Protein 6X1J (pdb70)

Secondary structure (DSSP, 8-state):
---GGGGTT--TT-HHHHHHHTT--S--HHHHHHHHHHHHTT-EEE--TT-SS-EEEEEES-HHHHHHHHHHTGGG--S--EEEEEE-TT--EEEEEEEEPPP-GGGHHHHHHHEETTEE---TTHHHHT--HHHHHHHHHHHEEES---TT-S---EEE--TTS-HHHHHHHHHHHHHHH----EEEEETTEEEEEE-GGGHHHHHHHHGGG--GGGGGGT----

InterPro domains:
  IPR004860 Homing endonuclease, LAGLIDADG domain [PF03161] (38-211)
  IPR027434 Homing endonuclease [G3DSA:3.10.28.10] (4-125)
  IPR027434 Homing endonuclease [G3DSA:3.10.28.10] (127-229)
  IPR027434 Homing endonuclease [SSF55608] (25-227)
  IPR052500 Chloroplastic/Mitochondrial RNA Processing [PTHR47539] (21-225)

Sequence (226 aa):
IINKKDLLGLGPNSKLIKDYKKQWTTLSKIQEETLIGNILGDVYIKKLKRNKHFLLQFEWKNKAYIEHIVRVFDEYVISPPTLYERKNHLGNKVITWRAQQTFEHKAFDKLGYYFMENHKKIIKPDLVLNYITERSLAYWFMDDGGKWDYNKKKTKNKSLVLHTQGFKKEEEVEILINDLNIKFNLNCSIKFNKNKPIIYIPNKDYELFYNLVNPYIIPEMKYKLLFNV

Nearest PDB structures (foldseek):
  6x1j-assembly1_A  TM=1.004E+00  e=3.054E-48  Wickerhamomyces canadensis
  1r7m-assembly1_A  TM=9.793E-01  e=1.074E-30  Saccharomyces cerevisiae
  3oor-assembly1_A  TM=9.781E-01  e=4.987E-30  Saccharomyces cerevisiae
  5a0m-assembly2_B  TM=9.786E-01  e=5.960E-29  Saccharomyces cerevisiae
  6zu5-assembly1_SY0  TM=2.620E-01  e=5.778E-01  Paranosema locustae

Solvent-accessible surface area: 12990 Å² total; per-residue (Å²): 216,41,86,43,155,85,2,101,76,66,41,128,116,33,148,78,12,98,47,5,50,150,72,80,97,109,22,54,156,87,13,39,20,0,0,0,0,0,0,5,10,56,2,96,3,38,56,66,202,228,14,159,29,8,18,0,63,2,70,19,175,42,98,34,0,0,55,35,0,15,152,28,0,66,34,1,3,42,58,94,24,71,89,83,102,138,164,58,181,126,40,83,153,64,75,26,45,55,2,81,3,30,52,12,136,13,0,24,122,3,0,132,29,1,35,105,136,130,123,59,26,10,59,102,51,1,2,126,86,56,0,35,62,57,0,2,0,6,1,1,4,14,30,6,3,36,114,43,150,86,176,165,15,157,53,40,0,0,2,2,62,2,43,73,16,123,98,106,19,0,73,62,0,18,86,34,2,34,130,81,20,116,6,76,7,48,49,71,102,65,184,146,113,9,6,0,40,1,17,70,157,4,14,112,64,1,72,99,30,0,30,99,69,8,19,109,85,12,62,138,32,2,106,14,81,178

Structure (mmCIF, N/CA/C/O backbone):
data_6X1J
#
_entry.id   6X1J
#
_cell.length_a   67.601
_cell.length_b   37.281
_cell.length_c   94.064
_cell.angle_alpha   90.000
_cell.angle_beta   100.440
_cell.angle_gamma   90.000
#
_symmetry.space_group_name_H-M   'P 1 2 1'
#
loop_
_entity.id
_entity.type
_entity.pdbx_description
1 polymer 'Probable intron-encoded endonuclease 1'
2 polymer 'DNA (25-mer)'
3 polymer 'DNA (25-mer)'
4 non-polymer 'POTASSIUM ION'
5 water water
#
loop_
_atom_site.group_PDB
_atom_site.id
_atom_site.type_symbol
_atom_site.label_atom_id
_atom_site.label_alt_id
_atom_site.label_comp_id
_atom_site.label_asym_id
_atom_site.label_entity_id
_atom_site.label_seq_id
_atom_site.pdbx_PDB_ins_code
_atom_site.Cartn_x
_atom_site.Cartn_y
_atom_site.Cartn_z
_atom_site.occupancy
_atom_site.B_iso_or_equiv
_atom_site.auth_seq_id
_atom_site.auth_comp_id
_atom_site.auth_asym_id
_atom_site.auth_atom_id
_atom_site.pdbx_PDB_model_num
ATOM 1 N N . ILE A 1 6 ? -35.767 34.615 26.665 1.00 64.70 6 ILE A N 1
ATOM 2 C CA . ILE A 1 6 ? -34.989 33.846 27.691 1.00 60.61 6 ILE A CA 1
ATOM 3 C C . ILE A 1 6 ? -34.158 32.777 26.965 1.00 53.70 6 ILE A C 1
ATOM 4 O O . ILE A 1 6 ? -34.330 31.601 27.266 1.00 56.81 6 ILE A O 1
ATOM 9 N N . ILE A 1 7 ? -33.280 33.192 26.052 1.00 46.02 7 ILE A N 1
ATOM 10 C CA . ILE A 1 7 ? -32.685 32.344 24.976 1.00 45.13 7 ILE A CA 1
ATOM 11 C C . ILE A 1 7 ? -31.629 31.414 25.572 1.00 51.41 7 ILE A C 1
ATOM 12 O O . ILE A 1 7 ? -30.692 31.916 26.236 1.00 57.25 7 ILE A O 1
ATOM 17 N N . ASN A 1 8 ? -31.745 30.117 25.287 1.00 54.63 8 ASN A N 1
ATOM 18 C CA . ASN A 1 8 ? -30.754 29.062 25.640 1.00 52.19 8 ASN A CA 1
ATOM 19 C C . ASN A 1 8 ? -29.655 29.059 24.558 1.00 51.72 8 ASN A C 1
ATOM 20 O O . ASN A 1 8 ? -29.968 29.244 23.354 1.00 55.04 8 ASN A O 1
ATOM 25 N N . LYS A 1 9 ? -28.401 28.854 24.967 1.00 50.91 9 LYS A N 1
ATOM 26 C CA . LYS A 1 9 ? -27.207 28.867 24.075 1.00 49.79 9 LYS A CA 1
ATOM 27 C C . LYS A 1 9 ? -27.227 27.641 23.156 1.00 43.48 9 LYS A C 1
ATOM 28 O O . LYS A 1 9 ? -26.686 27.744 22.029 1.00 36.18 9 LYS A O 1
ATOM 34 N N . LYS A 1 10 ? -27.760 26.522 23.666 1.00 47.40 10 LYS A N 1
ATOM 35 C CA . LYS A 1 10 ? -28.076 25.261 22.929 1.00 60.15 10 LYS A CA 1
ATOM 36 C C . LYS A 1 10 ? -28.562 25.587 21.508 1.00 57.34 10 LYS A C 1
ATOM 37 O O . LYS A 1 10 ? -28.047 24.982 20.551 1.00 57.98 10 LYS A O 1
ATOM 43 N N . ASP A 1 11 ? -29.508 26.527 21.406 1.00 53.91 11 ASP A N 1
ATOM 44 C CA . ASP A 1 11 ? -30.264 26.886 20.173 1.00 54.31 11 ASP A CA 1
ATOM 45 C C . ASP A 1 11 ? -29.356 27.637 19.185 1.00 55.65 11 ASP A C 1
ATOM 46 O O . ASP A 1 11 ? -29.637 27.595 17.970 1.00 59.15 11 ASP A O 1
ATOM 51 N N . LEU A 1 12 ? -28.290 28.292 19.656 1.00 55.05 12 LEU A N 1
ATOM 52 C CA . LEU A 1 12 ? -27.415 29.117 18.776 1.00 49.12 12 LEU A CA 1
ATOM 53 C C . LEU A 1 12 ? -26.513 28.196 17.945 1.00 45.82 12 LEU A C 1
ATOM 54 O O . LEU A 1 12 ? -25.965 28.660 16.917 1.00 41.47 12 LEU A O 1
ATOM 59 N N . LEU A 1 13 ? -26.366 26.938 18.358 1.00 46.47 13 LEU A N 1
ATOM 60 C CA . LEU A 1 13 ? -25.365 25.997 17.778 1.00 54.18 13 LEU A CA 1
ATOM 61 C C . LEU A 1 13 ? -25.632 25.746 16.280 1.00 55.67 13 LEU A C 1
ATOM 62 O O . LEU A 1 13 ? -26.628 25.050 15.964 1.00 61.41 13 LEU A O 1
ATOM 67 N N . GLY A 1 14 ? -24.759 26.269 15.404 1.00 53.10 14 GLY A N 1
ATOM 68 C CA . GLY A 1 14 ? -24.782 26.060 13.940 1.00 50.75 14 GLY A CA 1
ATOM 69 C C . GLY A 1 14 ? -25.456 27.197 13.171 1.00 53.61 14 GLY A C 1
ATOM 70 O O . GLY A 1 14 ? -25.362 27.188 11.924 1.00 52.00 14 GLY A O 1
ATOM 71 N N . LEU A 1 15 ? -26.141 28.131 13.845 1.00 51.92 15 LEU A N 1
ATOM 72 C CA . LEU A 1 15 ? -26.756 29.319 13.195 1.00 51.51 15 LEU A CA 1
ATOM 73 C C . LEU A 1 15 ? -25.643 30.147 12.560 1.00 53.00 15 LEU A C 1
ATOM 74 O O . LEU A 1 15 ? -24.527 30.173 13.120 1.00 50.28 15 LEU A O 1
ATOM 79 N N . GLY A 1 16 ? -25.946 30.795 11.437 1.00 52.31 16 GLY A N 1
ATOM 80 C CA . GLY A 1 16 ? -25.056 31.758 10.755 1.00 51.07 16 GLY A CA 1
ATOM 81 C C . GLY A 1 16 ? -24.744 32.943 11.658 1.00 48.45 16 GLY A C 1
ATOM 82 O O . GLY A 1 16 ? -25.535 33.293 12.544 1.00 47.09 16 GLY A O 1
ATOM 83 N N . PRO A 1 17 ? -23.565 33.575 11.479 1.00 47.19 17 PRO A N 1
ATOM 84 C CA . PRO A 1 17 ? -23.057 34.517 12.468 1.00 47.56 17 PRO A CA 1
ATOM 85 C C . PRO A 1 17 ? -24.082 35.622 12.753 1.00 53.79 17 PRO A C 1
ATOM 86 O O . PRO A 1 17 ? -24.265 35.952 13.929 1.00 59.94 17 PRO A O 1
ATOM 90 N N . ASN A 1 18 ? -24.746 36.133 11.704 1.00 55.42 18 ASN A N 1
ATOM 91 C CA . ASN A 1 18 ? -25.528 37.399 11.786 1.00 53.98 18 ASN A CA 1
ATOM 92 C C . ASN A 1 18 ? -26.946 37.118 12.265 1.00 48.78 18 ASN A C 1
ATOM 93 O O . ASN A 1 18 ? -27.740 38.050 12.254 1.00 53.16 18 ASN A O 1
ATOM 98 N N . SER A 1 19 ? -27.238 35.900 12.710 1.00 49.03 19 SER A N 1
ATOM 99 C CA . SER A 1 19 ? -28.574 35.537 13.240 1.00 50.74 19 SER A CA 1
ATOM 100 C C . SER A 1 19 ? -28.939 36.443 14.424 1.00 52.18 19 SER A C 1
ATOM 101 O O . SER A 1 19 ? -28.089 36.694 15.296 1.00 52.33 19 SER A O 1
ATOM 104 N N . LYS A 1 20 ? -30.188 36.900 14.417 1.00 53.05 20 LYS A N 1
ATOM 105 C CA . LYS A 1 20 ? -30.848 37.761 15.425 1.00 57.21 20 LYS A CA 1
ATOM 106 C C . LYS A 1 20 ? -30.822 37.096 16.807 1.00 56.74 20 LYS A C 1
ATOM 107 O O . LYS A 1 20 ? -30.528 37.814 17.813 1.00 61.60 20 LYS A O 1
ATOM 113 N N . LEU A 1 21 ? -31.181 35.808 16.866 1.00 51.89 21 LEU A N 1
ATOM 114 C CA . LEU A 1 21 ? -31.133 34.970 18.105 1.00 54.91 21 LEU A CA 1
ATOM 115 C C . LEU A 1 21 ? -29.789 35.191 18.847 1.00 46.47 21 LEU A C 1
ATOM 116 O O . LEU A 1 21 ? -29.811 35.468 20.064 1.00 43.48 21 LEU A O 1
ATOM 121 N N . ILE A 1 22 ? -28.665 35.157 18.125 1.00 42.58 22 ILE A N 1
ATOM 122 C CA . ILE A 1 22 ? -27.298 35.360 18.700 1.00 47.55 22 ILE A CA 1
ATOM 123 C C . ILE A 1 22 ? -27.244 36.764 19.322 1.00 44.84 22 ILE A C 1
ATOM 124 O O . ILE A 1 22 ? -26.873 36.864 20.519 1.00 45.89 22 ILE A O 1
ATOM 129 N N . LYS A 1 23 ? -27.613 37.805 18.559 1.00 42.99 23 LYS A N 1
ATOM 130 C CA . LYS A 1 23 ? -27.550 39.212 19.043 1.00 41.99 23 LYS A CA 1
ATOM 131 C C . LYS A 1 23 ? -28.491 39.367 20.243 1.00 46.33 23 LYS A C 1
ATOM 132 O O . LYS A 1 23 ? -28.101 40.063 21.212 1.00 44.07 23 LYS A O 1
ATOM 138 N N . ASP A 1 24 ? -29.669 38.737 20.194 1.00 44.79 24 ASP A N 1
ATOM 139 C CA . ASP A 1 24 ? -30.646 38.780 21.314 1.00 45.50 24 ASP A CA 1
ATOM 140 C C . ASP A 1 24 ? -30.070 38.025 22.525 1.00 40.84 24 ASP A C 1
ATOM 141 O O . ASP A 1 24 ? -30.247 38.509 23.641 1.00 35.20 24 ASP A O 1
ATOM 146 N N . TYR A 1 25 ? -29.420 36.869 22.320 1.00 43.34 25 TYR A N 1
ATOM 147 C CA . TYR A 1 25 ? -28.739 36.083 23.390 1.00 45.39 25 TYR A CA 1
ATOM 148 C C . TYR A 1 25 ? -27.700 36.955 24.138 1.00 41.32 25 TYR A C 1
ATOM 149 O O . TYR A 1 25 ? -27.716 36.934 25.405 1.00 37.59 25 TYR A O 1
ATOM 158 N N . LYS A 1 26 ? -26.881 37.735 23.409 1.00 37.20 26 LYS A N 1
ATOM 159 C CA . LYS A 1 26 ? 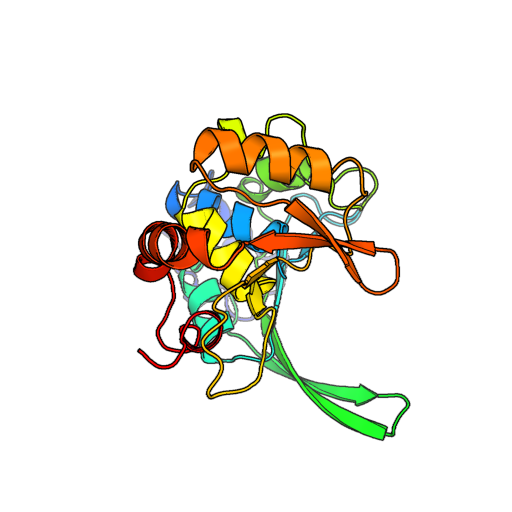-25.781 38.589 23.977 1.00 35.83 26 LYS A CA 1
ATOM 160 C C . LYS A 1 26 ? -26.270 39.584 25.030 1.00 40.11 26 LYS A C 1
ATOM 161 O O . LYS A 1 26 ? -25.527 39.801 26.001 1.00 39.57 26 LYS A O 1
ATOM 167 N N . LYS A 1 27 ? -27.459 40.171 24.864 1.00 41.79 27 LYS A N 1
ATOM 168 C CA . LYS A 1 27 ? -27.975 41.203 25.805 1.00 42.55 27 LYS A CA 1
ATOM 169 C C . LYS A 1 27 ? -28.304 40.547 27.154 1.00 43.03 27 LYS A C 1
ATOM 170 O O . LYS A 1 27 ? -28.618 41.275 28.123 1.00 43.16 27 LYS A O 1
ATOM 176 N N . GLN A 1 28 ? -28.248 39.217 27.244 1.00 43.11 28 GLN A N 1
ATOM 177 C CA . GLN A 1 28 ? -28.467 38.503 28.533 1.00 44.29 28 GLN A CA 1
ATOM 178 C C . GLN A 1 28 ? -27.230 38.723 29.426 1.00 41.07 28 GLN A C 1
ATOM 179 O O . GLN A 1 28 ? -27.279 38.322 30.629 1.00 43.01 28 GLN A O 1
ATOM 185 N N . TRP A 1 29 ? -26.168 39.334 28.873 1.00 37.60 29 TRP A N 1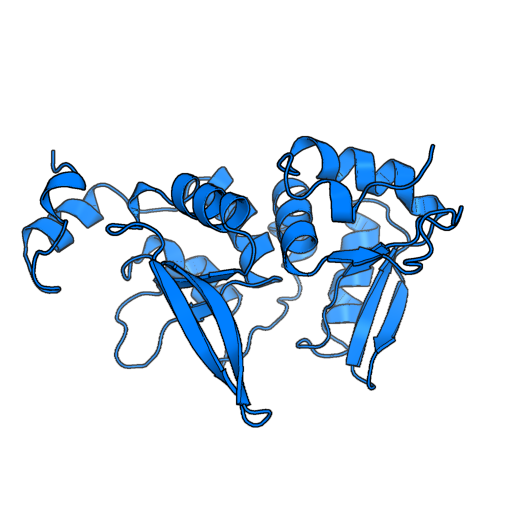
ATOM 186 C CA . TRP A 1 29 ? -24.883 39.622 29.570 1.00 36.65 29 TRP A CA 1
ATOM 187 C C . TRP A 1 29 ? -24.322 40.977 29.136 1.00 33.43 29 TRP A C 1
ATOM 188 O O . TRP A 1 29 ? -24.204 41.203 27.912 1.00 34.79 29 TRP A O 1
ATOM 199 N N . THR A 1 30 ? -23.845 41.753 30.106 1.00 32.23 30 THR A N 1
ATOM 200 C CA . THR A 1 30 ? -23.250 43.104 29.915 1.00 36.19 30 THR A CA 1
ATOM 201 C C . THR A 1 30 ? -21.788 43.132 30.427 1.00 32.87 30 THR A C 1
ATOM 202 O O . THR A 1 30 ? -20.942 43.535 29.656 1.00 31.71 30 THR A O 1
ATOM 206 N N . THR A 1 31 ? -21.476 42.717 31.660 1.00 35.94 31 THR A N 1
ATOM 207 C CA . THR A 1 31 ? -20.082 42.781 32.216 1.00 40.91 31 THR A CA 1
ATOM 208 C C . THR A 1 31 ? -19.558 41.386 32.646 1.00 37.94 31 THR A C 1
ATOM 209 O O . THR A 1 31 ? -20.363 40.525 33.051 1.00 32.41 31 THR A O 1
ATOM 213 N N . LEU A 1 32 ? -18.239 41.160 32.600 1.00 35.15 32 LEU A N 1
ATOM 214 C CA . LEU A 1 32 ? -17.647 39.900 33.140 1.00 32.49 32 LEU A CA 1
ATOM 215 C C . LEU A 1 32 ? -17.910 39.887 34.640 1.00 33.07 32 LEU A C 1
ATOM 216 O O . LEU A 1 32 ? -17.959 40.953 35.234 1.00 31.17 32 LEU A O 1
ATOM 221 N N . SER A 1 33 ? -18.165 38.708 35.197 1.00 32.11 33 SER A N 1
ATOM 222 C CA . SER A 1 33 ? -18.170 38.463 36.653 1.00 32.67 33 SER A CA 1
ATOM 223 C C . SER A 1 33 ? -16.775 38.811 37.198 1.00 30.77 33 SER A C 1
ATOM 224 O O . SER A 1 33 ? -15.807 38.834 36.382 1.00 27.50 33 SER A O 1
ATOM 227 N N . LYS A 1 34 ? -16.691 39.037 38.514 1.00 26.19 34 LYS A N 1
ATOM 228 C CA . LYS A 1 34 ? -15.428 39.136 39.268 1.00 30.97 34 LYS A CA 1
ATOM 229 C C . LYS A 1 34 ? -14.540 37.931 38.895 1.00 32.68 34 LYS A C 1
ATOM 230 O O . LYS A 1 34 ? -13.354 38.177 38.532 1.00 28.26 34 LYS A O 1
ATOM 236 N N . ILE A 1 35 ? -15.090 36.696 38.947 1.00 25.92 35 ILE A N 1
ATOM 237 C CA . ILE A 1 35 ? -14.295 35.463 38.678 1.00 25.02 35 ILE A CA 1
ATOM 238 C C . ILE A 1 35 ? -13.745 35.509 37.263 1.00 23.91 35 ILE A C 1
ATOM 239 O O . ILE A 1 35 ? -12.532 35.238 37.064 1.00 26.77 35 ILE A O 1
ATOM 244 N N . GLN A 1 36 ? -14.589 35.828 36.304 1.00 22.81 36 GLN A N 1
ATOM 245 C CA . GLN A 1 36 ? -14.179 35.830 34.883 1.00 23.44 36 GLN A CA 1
ATOM 246 C C . GLN A 1 36 ? -13.111 36.892 34.670 1.00 27.37 36 GLN A C 1
ATOM 247 O O . GLN A 1 36 ? -12.167 36.646 33.896 1.00 27.45 36 GLN A O 1
ATOM 253 N N . GLU A 1 37 ? -13.267 38.034 35.336 1.00 27.33 37 GLU A N 1
ATOM 254 C CA . GLU A 1 37 ? -12.397 39.198 35.072 1.00 28.52 37 GLU A CA 1
ATOM 255 C C . GLU A 1 37 ? -11.003 38.783 35.541 1.00 24.32 37 GLU A C 1
ATOM 256 O O . GLU A 1 37 ? -10.070 38.974 34.760 1.00 24.11 37 GLU A O 1
ATOM 262 N N . GLU A 1 38 ? -10.918 38.263 36.769 1.00 21.18 38 GLU A N 1
ATOM 263 C CA . GLU A 1 38 ? -9.640 37.924 37.463 1.00 24.59 38 GLU A CA 1
ATOM 264 C C . GLU A 1 38 ? -9.005 36.739 36.758 1.00 23.85 38 GLU A C 1
ATOM 265 O O . GLU A 1 38 ? -7.794 36.778 36.527 1.00 25.49 38 GLU A O 1
ATOM 271 N N . THR A 1 39 ? -9.793 35.737 36.367 1.00 25.15 39 THR A N 1
ATOM 272 C CA . THR A 1 39 ? -9.280 34.631 35.527 1.00 25.29 39 THR A CA 1
ATOM 273 C C . THR A 1 39 ? -8.626 35.239 34.270 1.00 26.07 39 THR A C 1
ATOM 274 O O . THR A 1 39 ? -7.498 34.863 33.897 1.00 26.97 39 THR A O 1
ATOM 278 N N . LEU A 1 40 ? -9.345 36.129 33.612 1.00 24.68 40 LEU A N 1
ATOM 279 C CA . LEU A 1 40 ? -9.013 36.569 32.241 1.00 23.82 40 LEU A CA 1
ATOM 280 C C . LEU A 1 40 ? -7.760 37.455 32.326 1.00 24.17 40 LEU A C 1
ATOM 281 O O . LEU A 1 40 ? -6.946 37.466 31.379 1.00 24.47 40 LEU A O 1
ATOM 286 N N . ILE A 1 41 ? -7.582 38.156 33.427 1.00 22.25 41 ILE A N 1
ATOM 287 C CA . ILE A 1 41 ? -6.340 38.985 33.588 1.00 26.75 41 ILE A CA 1
ATOM 288 C C . ILE A 1 41 ? -5.138 38.032 33.563 1.00 24.51 41 ILE A C 1
ATOM 289 O O . ILE A 1 41 ? -4.129 38.347 32.890 1.00 29.55 41 ILE A O 1
ATOM 294 N N . GLY A 1 42 ? -5.234 36.915 34.267 1.00 23.47 42 GLY A N 1
ATOM 295 C CA . GLY A 1 42 ? -4.178 35.885 34.229 1.00 25.61 42 GLY A CA 1
ATOM 296 C C . GLY A 1 42 ? -3.969 35.355 32.820 1.00 24.16 42 GLY A C 1
ATOM 297 O O . GLY A 1 42 ? -2.792 35.232 32.397 1.00 25.56 42 GLY A O 1
ATOM 298 N N . ASN A 1 43 ? -5.053 35.032 32.103 1.00 26.71 43 ASN A N 1
ATOM 299 C CA . ASN A 1 43 ? -4.959 34.325 30.806 1.00 23.89 43 ASN A CA 1
ATOM 300 C C . ASN A 1 43 ? -4.313 35.250 29.769 1.00 25.61 43 ASN A C 1
ATOM 301 O O . ASN A 1 43 ? -3.677 34.730 28.829 1.00 25.56 43 ASN A O 1
ATOM 306 N N . ILE A 1 44 ? -4.514 36.568 29.877 1.00 25.27 44 ILE A N 1
ATOM 307 C CA . ILE A 1 44 ? -4.019 37.575 28.876 1.00 25.52 44 ILE A CA 1
ATOM 308 C C . ILE 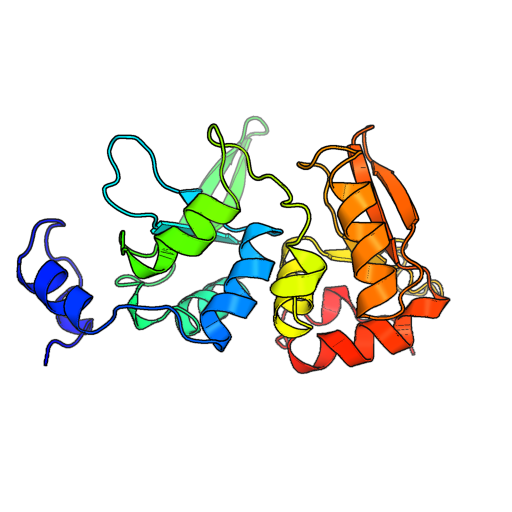A 1 44 ? -2.507 37.691 29.050 1.00 23.96 44 ILE A C 1
ATOM 309 O O . ILE A 1 44 ? -1.763 37.701 28.042 1.00 25.70 44 ILE A O 1
ATOM 314 N N . LEU A 1 45 ? -2.071 37.699 30.291 1.00 23.43 45 LEU A N 1
ATOM 315 C CA . LEU A 1 45 ? -0.618 37.638 30.648 1.00 24.17 45 LEU A CA 1
ATOM 316 C C . LEU A 1 45 ? -0.066 36.322 30.097 1.00 25.62 45 LEU A C 1
ATOM 317 O O . LEU A 1 45 ? 1.022 36.340 29.525 1.00 28.18 45 LEU A O 1
ATOM 322 N N . GLY A 1 46 ? -0.890 35.263 30.129 1.00 27.48 46 GLY A N 1
ATOM 323 C CA . GLY A 1 46 ? -0.562 33.917 29.628 1.00 28.01 46 GLY A CA 1
ATOM 324 C C . GLY A 1 46 ? -0.877 33.669 28.156 1.00 27.24 46 GLY A C 1
ATOM 325 O O . GLY A 1 46 ? -0.301 34.349 27.289 1.00 28.09 46 GLY A O 1
ATOM 326 N N . ASP A 1 47 ? -1.732 32.671 27.887 1.00 25.22 47 ASP A N 1
ATOM 327 C CA . ASP A 1 47 ? -1.856 31.965 26.586 1.00 24.59 47 ASP A CA 1
ATOM 328 C C . ASP A 1 47 ? -3.005 32.509 25.706 1.00 28.61 47 ASP A C 1
ATOM 329 O O . ASP A 1 47 ? -3.115 32.084 24.524 1.00 27.18 47 ASP A O 1
ATOM 334 N N . VAL A 1 48 ? -3.834 33.428 26.204 1.00 24.35 48 VAL A N 1
ATOM 335 C CA . VAL A 1 48 ? -5.038 33.842 25.449 1.00 25.97 48 VAL A CA 1
ATOM 336 C C . VAL A 1 48 ? -4.721 35.031 24.521 1.00 28.52 48 VAL A C 1
ATOM 337 O O . VAL A 1 48 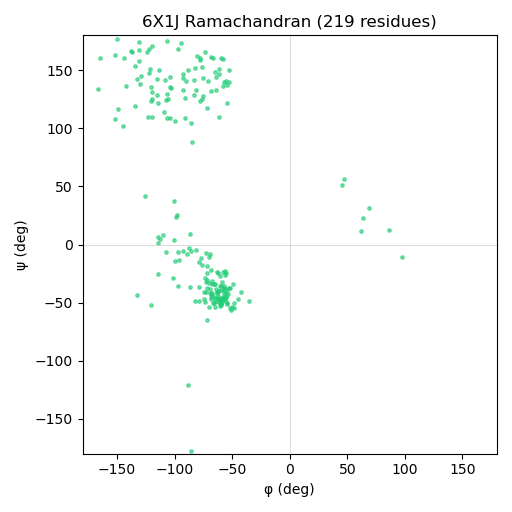? -3.880 35.931 24.867 1.00 26.82 48 VAL A O 1
ATOM 341 N N . TYR A 1 49 ? -5.316 34.977 23.339 1.00 28.87 49 TYR A N 1
ATOM 342 C CA . TYR A 1 49 ? -5.400 36.050 22.314 1.00 33.07 49 TYR A CA 1
ATOM 343 C C . TYR A 1 49 ? -6.684 36.833 22.596 1.00 29.75 49 TYR A C 1
ATOM 344 O O . TYR A 1 49 ? -7.792 36.230 22.505 1.00 27.93 49 TYR A O 1
ATOM 353 N N . ILE A 1 50 ? -6.532 38.065 23.089 1.00 29.10 50 ILE A N 1
ATOM 354 C CA . ILE A 1 50 ? -7.686 39.001 23.228 1.00 30.22 50 ILE A CA 1
ATOM 355 C C . ILE A 1 50 ? -7.645 39.958 22.037 1.00 32.90 50 ILE A C 1
ATOM 356 O O . ILE A 1 50 ? -6.708 40.838 21.946 1.00 32.44 50 ILE A O 1
ATOM 361 N N . LYS A 1 51 ? -8.587 39.698 21.128 1.00 30.75 51 LYS A N 1
ATOM 362 C CA . LYS A 1 51 ? -8.532 40.036 19.680 1.00 33.94 51 LYS A CA 1
ATOM 363 C C . LYS A 1 51 ? -9.618 41.067 19.343 1.00 31.08 51 LYS A C 1
ATOM 364 O O . LYS A 1 51 ? -10.811 40.807 19.599 1.00 30.57 51 LYS A O 1
ATOM 370 N N . LYS A 1 52 ? -9.194 42.214 18.813 1.00 37.19 52 LYS A N 1
ATOM 371 C CA . LYS A 1 52 ? -10.079 43.167 18.083 1.00 39.55 52 LYS A CA 1
ATOM 372 C C . LYS A 1 52 ? -9.289 43.826 16.944 1.00 39.62 52 LYS A C 1
ATOM 373 O O . LYS A 1 52 ? -8.448 44.701 17.233 1.00 43.97 52 LYS A O 1
ATOM 379 N N . LEU A 1 53 ? -9.508 43.358 15.715 1.00 38.15 53 LEU A N 1
ATOM 380 C CA . LEU A 1 53 ? -9.049 43.986 14.452 1.00 41.73 53 LEU A CA 1
ATOM 381 C C . LEU A 1 53 ? -10.091 45.030 14.015 1.00 46.10 53 LEU A C 1
ATOM 382 O O . LEU A 1 53 ? -11.105 45.237 14.735 1.00 43.92 53 LEU A O 1
ATOM 387 N N . LYS A 1 54 ? -9.856 45.658 12.868 1.00 50.88 54 LYS A N 1
ATOM 388 C CA . LYS A 1 54 ? -10.813 46.604 12.242 1.00 58.55 54 LYS A CA 1
ATOM 389 C C . LYS A 1 54 ? -12.150 45.888 12.020 1.00 52.39 54 LYS A C 1
ATOM 390 O O . LYS A 1 54 ? -13.193 46.463 12.374 1.00 46.73 54 LYS A O 1
ATOM 396 N N . ARG A 1 55 ? -12.106 44.640 11.549 1.00 56.24 55 ARG A N 1
ATOM 397 C CA . ARG A 1 55 ? -13.303 43.809 11.258 1.00 54.80 55 ARG A CA 1
ATOM 398 C C . ARG A 1 55 ? -14.148 43.580 12.518 1.00 48.09 55 ARG A C 1
ATOM 399 O O . ARG A 1 55 ? -15.344 43.375 12.356 1.00 47.33 55 ARG A O 1
ATOM 407 N N . ASN A 1 56 ? -13.569 43.608 13.722 1.00 45.91 56 ASN A N 1
ATOM 408 C CA . ASN A 1 56 ? -14.277 43.234 14.984 1.00 45.80 56 ASN A CA 1
ATOM 409 C C . ASN A 1 56 ? -14.898 44.466 15.643 1.00 42.47 56 ASN A C 1
ATOM 410 O O . ASN A 1 56 ? -14.194 45.469 15.824 1.00 47.71 56 ASN A O 1
ATOM 415 N N . LYS A 1 57 ? -16.149 44.353 16.049 1.00 39.62 57 LYS A N 1
ATOM 416 C CA . LYS A 1 57 ? -16.935 45.470 16.630 1.00 46.59 57 LYS A CA 1
ATOM 417 C C . LYS A 1 57 ? -16.675 45.540 18.137 1.00 43.71 57 LYS A C 1
ATOM 418 O O . LYS A 1 57 ? -16.658 46.652 18.680 1.00 46.91 57 LYS A O 1
ATOM 424 N N . HIS A 1 58 ? -16.517 44.388 18.784 1.00 39.52 58 HIS A N 1
ATOM 425 C CA . HIS A 1 58 ? -16.022 44.247 20.178 1.00 38.73 58 HIS A CA 1
ATOM 426 C C . HIS A 1 58 ? -14.920 43.183 20.207 1.00 39.32 58 HIS A C 1
ATOM 427 O O . HIS A 1 58 ? -14.741 42.489 19.165 1.00 30.97 58 HIS A O 1
ATOM 434 N N . PHE A 1 59 ? -14.179 43.104 21.328 1.00 39.27 59 PHE A N 1
ATOM 435 C CA . PHE A 1 59 ? -13.150 42.063 21.584 1.00 34.50 59 PHE A CA 1
ATOM 436 C C . PHE A 1 59 ? -13.834 40.706 21.670 1.00 31.98 59 PHE A C 1
ATOM 437 O O . PHE A 1 59 ? -15.003 40.628 22.068 1.00 29.80 59 PHE A O 1
ATOM 445 N N . LEU A 1 60 ? -13.092 39.688 21.245 1.00 32.41 60 LEU A N 1
ATOM 446 C CA . LEU A 1 60 ? -13.359 38.266 21.561 1.00 33.53 60 LEU A CA 1
ATOM 447 C C . LEU A 1 60 ? -12.051 37.658 22.053 1.00 30.49 60 LEU A C 1
ATOM 448 O O . LEU A 1 60 ? -10.983 38.349 21.985 1.00 35.60 60 LEU A O 1
ATOM 453 N N . LEU A 1 61 ? -12.140 36.407 22.487 1.00 28.56 61 LEU A N 1
ATOM 454 C CA . LEU A 1 61 ? -11.025 35.539 22.918 1.00 26.42 61 LEU A CA 1
ATOM 455 C C . LEU A 1 61 ? -10.904 34.362 21.957 1.00 27.50 61 LEU A C 1
ATOM 456 O O . LEU A 1 61 ? -11.938 33.673 21.713 1.00 28.87 61 LEU A O 1
ATOM 461 N N . GLN A 1 62 ? -9.703 34.117 21.444 1.00 31.59 62 GLN A N 1
ATOM 462 C CA . GLN A 1 62 ? -9.336 32.827 20.802 1.00 31.63 62 GLN A CA 1
ATOM 463 C C . GLN A 1 62 ? -8.425 32.049 21.755 1.00 34.83 62 GLN A C 1
ATOM 464 O O . GLN A 1 62 ? -7.381 32.647 22.193 1.00 31.50 62 GLN A O 1
ATOM 470 N N . PHE A 1 63 ? -8.829 30.802 22.057 1.00 29.47 63 PHE A N 1
ATOM 471 C CA . PHE A 1 63 ? -8.174 29.850 22.979 1.00 29.86 63 PHE A CA 1
ATOM 472 C C . PHE A 1 63 ? -7.441 28.774 22.167 1.00 30.14 63 PHE A C 1
ATOM 473 O O . PHE A 1 63 ? -8.015 28.278 21.168 1.00 30.08 63 PHE A O 1
ATOM 481 N N . GLU A 1 64 ? -6.201 28.442 22.547 1.00 27.27 64 GLU A N 1
ATOM 482 C CA . GLU A 1 64 ? -5.468 27.288 21.960 1.00 29.09 64 GLU A CA 1
ATOM 483 C C . GLU A 1 64 ? -4.546 26.716 23.028 1.00 30.88 64 GLU A C 1
ATOM 484 O O . GLU A 1 64 ? -3.657 27.470 23.478 1.00 28.64 64 GLU A O 1
ATOM 490 N N . TRP A 1 65 ? -4.781 25.460 23.438 1.00 28.98 65 TRP A N 1
ATOM 491 C CA . TRP A 1 65 ? -3.925 24.715 24.393 1.00 29.97 65 TRP A CA 1
ATOM 492 C C . TRP A 1 65 ? -3.680 23.297 23.873 1.00 32.92 65 TRP A C 1
ATOM 493 O O . TRP A 1 65 ? -4.533 22.770 23.139 1.00 28.95 65 TRP A O 1
ATOM 504 N N . LYS A 1 66 ? -2.551 22.719 24.285 1.00 31.47 66 LYS A N 1
ATOM 505 C CA . LYS A 1 66 ? -2.238 21.272 24.185 1.00 32.01 66 LYS A CA 1
ATOM 506 C C . LYS A 1 66 ? -3.137 20.495 25.130 1.00 30.18 66 LYS A C 1
ATOM 507 O O . LYS A 1 66 ? -3.652 19.499 24.695 1.00 30.66 66 LYS A O 1
ATOM 513 N N . ASN A 1 67 ? -3.290 20.934 26.385 1.00 29.21 67 ASN A N 1
ATOM 514 C CA . ASN A 1 67 ? -3.987 20.155 27.430 1.00 28.44 67 ASN A CA 1
ATOM 515 C C . ASN A 1 67 ? -5.519 20.240 27.258 1.00 28.71 67 ASN A C 1
ATOM 516 O O . ASN A 1 67 ? -6.101 21.316 27.321 1.00 26.38 67 ASN A O 1
ATOM 521 N N . LYS A 1 68 ? -6.177 19.102 27.126 1.00 30.39 68 LYS A N 1
ATOM 522 C CA . LYS A 1 68 ? -7.624 19.010 26.833 1.00 29.24 68 LYS A CA 1
ATOM 523 C C . LYS A 1 68 ? -8.404 19.373 28.081 1.00 27.03 68 LYS A C 1
ATOM 524 O O . LYS A 1 68 ? -9.402 20.126 27.999 1.00 34.89 68 LYS A O 1
ATOM 530 N N . ALA A 1 69 ? -8.031 18.819 29.213 1.00 26.09 69 ALA A N 1
ATOM 531 C CA . ALA A 1 69 ? -8.766 19.103 30.459 1.00 26.42 69 ALA A CA 1
ATOM 532 C C . ALA A 1 69 ? -8.694 20.611 30.714 1.00 29.94 69 ALA A C 1
ATOM 533 O O . ALA A 1 69 ? -9.702 21.155 31.121 1.00 28.78 69 ALA A O 1
ATOM 535 N N . TYR A 1 70 ? -7.571 21.279 30.389 1.00 28.83 70 TYR A N 1
ATOM 536 C CA . TYR A 1 70 ? -7.378 22.719 30.725 1.00 26.45 70 TYR A CA 1
ATOM 537 C C . TYR A 1 70 ? -8.299 23.608 29.878 1.00 25.45 70 TYR A C 1
ATOM 538 O O . TYR A 1 70 ? -9.022 24.441 30.464 1.00 24.68 70 TYR A O 1
ATOM 547 N N . ILE A 1 71 ? -8.262 23.471 28.541 1.00 24.56 71 ILE A N 1
ATOM 548 C CA . ILE A 1 71 ? -9.159 24.247 27.652 1.00 27.00 71 ILE A CA 1
ATOM 549 C C . ILE A 1 71 ? -10.625 23.992 28.021 1.00 26.69 71 ILE A C 1
ATOM 550 O O . ILE A 1 71 ? -11.432 24.963 27.966 1.00 25.82 71 ILE A O 1
ATOM 555 N N . GLU A 1 72 ? -10.999 22.778 28.386 1.00 25.36 72 GLU A N 1
ATOM 556 C CA . GLU A 1 72 ? -12.419 22.501 28.741 1.00 29.56 72 GLU A CA 1
ATOM 557 C C . GLU A 1 72 ? -12.800 23.232 30.045 1.00 29.95 72 GLU A C 1
ATOM 558 O O . GLU A 1 72 ? -13.941 23.795 30.139 1.00 27.54 72 GLU A O 1
ATOM 564 N N . HIS A 1 73 ? -11.848 23.350 30.967 1.00 26.82 73 HIS A N 1
ATOM 565 C CA . HIS A 1 73 ? -12.002 24.170 32.198 1.00 29.30 73 HIS A CA 1
ATOM 566 C C . HIS A 1 73 ? -12.195 25.673 31.866 1.00 29.31 73 HIS A C 1
ATOM 567 O O . HIS A 1 73 ? -13.056 26.311 32.508 1.00 27.72 73 HIS A O 1
ATOM 574 N N . ILE A 1 74 ? -11.385 26.231 30.960 1.00 31.43 74 ILE A N 1
ATOM 575 C CA . ILE A 1 74 ? -11.417 27.685 30.597 1.00 32.63 74 ILE A CA 1
ATOM 576 C C . ILE A 1 74 ? -12.781 27.974 29.941 1.00 34.06 74 ILE A C 1
ATOM 577 O O . ILE A 1 74 ? -13.511 28.888 30.392 1.00 31.44 74 ILE A O 1
ATOM 582 N N . VAL A 1 75 ? -13.169 27.143 28.978 1.00 32.67 75 VAL A N 1
ATOM 583 C CA . VAL A 1 75 ? -14.509 27.226 28.341 1.00 31.46 75 VAL A CA 1
ATOM 584 C C . VAL A 1 75 ? -15.617 27.188 29.401 1.00 31.07 75 VAL A C 1
ATOM 585 O O . VAL A 1 75 ? -16.531 28.008 29.259 1.00 29.86 75 VAL A O 1
ATOM 589 N N . ARG A 1 76 ? -15.576 26.344 30.433 1.00 33.11 76 ARG A N 1
ATOM 590 C CA . ARG A 1 76 ? -16.646 26.376 31.481 1.00 31.11 76 ARG A CA 1
ATOM 591 C C . ARG A 1 76 ? -16.611 27.741 32.187 1.00 30.75 76 ARG A C 1
ATOM 592 O O . ARG A 1 76 ? -17.704 28.313 32.356 1.00 25.98 76 ARG A O 1
ATOM 600 N N . VAL A 1 77 ? -15.431 28.316 32.510 1.00 25.87 77 VAL A N 1
ATOM 601 C CA . VAL A 1 77 ? -15.358 29.665 33.185 1.00 25.57 77 VAL A CA 1
ATOM 602 C C . VAL A 1 77 ? -16.085 30.739 32.334 1.00 22.72 77 VAL A C 1
ATOM 603 O O . VAL A 1 77 ? -16.822 31.561 32.873 1.00 21.50 77 VAL A O 1
ATOM 607 N N . PHE A 1 78 ? -15.858 30.773 31.030 1.00 22.91 78 PHE A N 1
ATOM 608 C CA . PHE A 1 78 ? -16.495 31.699 30.078 1.00 26.72 78 PHE A CA 1
ATOM 609 C C . PHE A 1 78 ? -17.647 31.009 29.311 1.00 29.51 78 PHE A C 1
ATOM 610 O O . PHE A 1 78 ? -17.813 31.243 28.095 1.00 27.34 78 PHE A O 1
ATOM 618 N N . ASP A 1 79 ? -18.405 30.141 29.978 1.00 34.32 79 ASP A N 1
ATOM 619 C CA . ASP A 1 79 ? -19.423 29.257 29.324 1.00 38.63 79 ASP A CA 1
ATOM 620 C C . ASP A 1 79 ? -20.378 30.061 28.403 1.00 38.01 79 ASP A C 1
ATOM 621 O O . ASP A 1 79 ? -20.418 29.781 27.154 1.00 36.19 79 ASP A O 1
ATOM 626 N N . GLU A 1 80 ? -21.054 31.073 28.960 1.00 34.21 80 GLU A N 1
ATOM 627 C CA . GLU A 1 80 ? -22.011 31.969 28.240 1.00 35.49 80 GLU A CA 1
ATOM 628 C C . GLU A 1 80 ? -21.483 32.380 26.868 1.00 32.76 80 GLU A C 1
ATOM 629 O O . GLU A 1 80 ? -22.304 32.606 26.001 1.00 33.37 80 GLU A O 1
ATOM 635 N N . TYR A 1 81 ? -20.192 32.686 26.753 1.00 27.89 81 TYR A N 1
ATOM 636 C CA . TYR A 1 81 ? -19.626 33.477 25.628 1.00 27.40 81 TYR A CA 1
ATOM 637 C C . TYR A 1 81 ? -19.144 32.541 24.528 1.00 26.83 81 TYR A C 1
ATOM 638 O O . TYR A 1 81 ? -18.694 33.074 23.478 1.00 27.86 81 TYR A O 1
ATOM 647 N N . VAL A 1 82 ? -19.195 31.230 24.792 1.00 27.17 82 VAL A N 1
ATOM 648 C CA . VAL A 1 82 ? -18.616 30.136 23.947 1.00 33.81 82 VAL A CA 1
ATOM 649 C C . VAL A 1 82 ? -19.730 29.182 23.48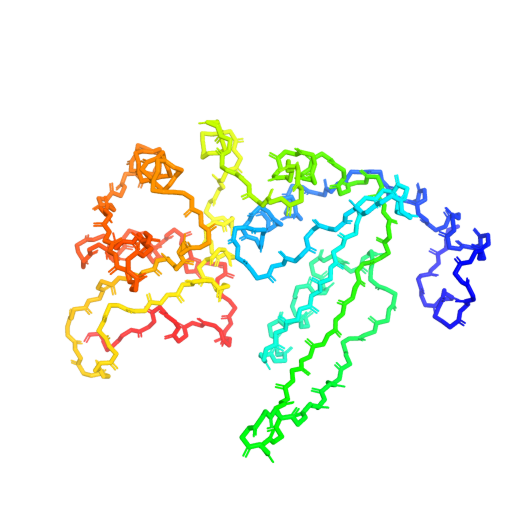0 1.00 35.28 82 VAL A C 1
ATOM 650 O O . VAL A 1 82 ? -20.261 28.414 24.336 1.00 35.24 82 VAL A O 1
ATOM 654 N N . ILE A 1 83 ? -20.038 29.218 22.184 1.00 32.02 83 ILE A N 1
ATOM 655 C CA . ILE A 1 83 ? -21.223 28.541 21.579 1.00 39.89 83 ILE A CA 1
ATOM 656 C C . ILE A 1 83 ? -20.855 27.068 21.332 1.00 39.81 83 ILE A C 1
ATOM 657 O O . ILE A 1 83 ? -21.646 26.204 21.696 1.00 37.30 83 ILE A O 1
ATOM 662 N N . SER A 1 84 ? -19.690 26.830 20.720 1.00 38.29 84 SER A N 1
ATOM 663 C CA . SER A 1 84 ? -19.209 25.510 20.222 1.00 42.92 84 SER A CA 1
ATOM 664 C C . SER A 1 84 ? -18.144 24.952 21.162 1.00 44.83 84 SER A C 1
ATOM 665 O O . SER A 1 84 ? -17.326 25.686 21.729 1.00 39.47 84 SER A O 1
ATOM 668 N N . PRO A 1 85 ? -18.129 23.620 21.358 1.00 46.17 85 PRO A N 1
ATOM 669 C CA . PRO A 1 85 ? -17.068 22.977 22.128 1.00 40.89 85 PRO A CA 1
ATOM 670 C C . PRO A 1 85 ? -15.680 23.034 21.480 1.00 39.99 85 PRO A C 1
ATOM 671 O O . PRO A 1 85 ? -15.503 23.275 20.266 1.00 35.44 85 PRO A O 1
ATOM 675 N N . PRO A 1 86 ? -14.643 22.824 22.320 1.00 36.25 86 PRO A N 1
ATOM 676 C CA . PRO A 1 86 ? -13.269 22.709 21.843 1.00 34.34 86 PRO A CA 1
ATOM 677 C C . PRO A 1 86 ? -13.130 21.626 20.777 1.00 38.92 86 PRO A C 1
ATOM 678 O O . PRO A 1 86 ? -13.709 20.572 20.947 1.00 41.55 86 PRO A O 1
ATOM 682 N N . THR A 1 87 ? -12.318 21.921 19.766 1.00 40.85 87 THR A N 1
ATOM 683 C CA . THR A 1 87 ? -12.119 21.187 18.492 1.00 40.54 87 THR A CA 1
ATOM 684 C C . THR A 1 87 ? -10.663 20.753 18.405 1.00 40.46 87 THR A C 1
ATOM 685 O O . THR A 1 87 ? -9.788 21.625 18.510 1.00 34.39 87 THR A O 1
ATOM 689 N N . LEU A 1 88 ? -10.387 19.475 18.204 1.00 39.51 88 LEU A N 1
ATOM 690 C CA . LEU A 1 88 ? -8.988 19.031 17.968 1.00 43.16 88 LEU A CA 1
ATOM 691 C C . LEU A 1 88 ? -8.494 19.672 16.649 1.00 42.21 88 LEU A C 1
ATOM 692 O O . LEU A 1 88 ? -9.282 19.704 15.687 1.00 41.14 88 LEU A O 1
ATOM 697 N N . TYR A 1 89 ? -7.293 20.261 16.620 1.00 37.22 89 TYR A N 1
ATOM 698 C CA . TYR A 1 89 ? -6.615 20.676 15.369 1.00 40.11 89 TYR A CA 1
ATOM 699 C C . TYR A 1 89 ? -5.286 19.952 15.264 1.00 40.38 89 TYR A C 1
ATOM 700 O O . TYR A 1 89 ? -4.540 19.972 16.255 1.00 42.36 89 TYR A O 1
ATOM 709 N N . GLU A 1 90 ? -4.991 19.448 14.069 1.00 42.48 90 GLU A N 1
ATOM 710 C CA . GLU A 1 90 ? -3.748 18.716 13.724 1.00 50.28 90 GLU A CA 1
ATOM 711 C C . GLU A 1 90 ? -3.056 19.486 12.605 1.00 46.43 90 GLU A C 1
ATOM 712 O O . GLU A 1 90 ? -3.685 19.719 11.593 1.00 45.97 90 GLU A O 1
ATOM 718 N N . ARG A 1 91 ? -1.808 19.876 12.808 1.00 49.09 91 ARG A N 1
ATOM 719 C CA . ARG A 1 91 ? -1.015 20.625 11.812 1.00 47.75 91 ARG A CA 1
ATOM 720 C C . ARG A 1 91 ? 0.243 19.804 11.518 1.00 50.73 91 ARG A C 1
ATOM 721 O O . ARG A 1 91 ? 0.716 19.095 12.446 1.00 48.26 91 ARG A O 1
ATOM 729 N N . LYS A 1 92 ? 0.738 19.889 10.281 1.00 48.25 92 LYS A N 1
ATOM 730 C CA . LYS A 1 92 ? 2.079 19.426 9.854 1.00 54.18 92 LYS A CA 1
ATOM 731 C C . LYS A 1 92 ? 2.986 20.653 9.977 1.00 54.86 92 LYS A C 1
ATOM 732 O O . LYS A 1 92 ? 2.449 21.734 9.721 1.00 56.74 92 LYS A O 1
ATOM 738 N N . ASN A 1 93 ? 4.261 20.514 10.391 1.00 55.39 93 ASN A N 1
ATOM 739 C CA . ASN A 1 93 ? 5.231 21.643 10.581 1.00 52.75 93 ASN A CA 1
ATOM 740 C C . ASN A 1 93 ? 6.446 21.437 9.655 1.00 52.91 93 ASN A C 1
ATOM 741 O O . ASN A 1 93 ? 6.550 20.365 9.082 1.00 54.44 93 ASN A O 1
ATOM 746 N N . HIS A 1 94 ? 7.349 22.411 9.523 1.00 57.84 94 HIS A N 1
ATOM 747 C CA . HIS A 1 94 ? 8.455 22.392 8.516 1.00 63.59 94 HIS A CA 1
ATOM 748 C C . HIS A 1 94 ? 9.292 21.110 8.669 1.00 64.45 94 HIS A C 1
ATOM 749 O O . HIS A 1 94 ? 9.932 20.690 7.685 1.00 70.76 94 HIS A O 1
ATOM 756 N N . LEU A 1 95 ? 9.281 20.512 9.860 1.00 62.64 95 LEU A N 1
ATOM 757 C CA . LEU A 1 95 ? 10.006 19.259 10.192 1.00 58.73 95 LEU A CA 1
ATOM 758 C C . LEU A 1 95 ? 9.222 18.055 9.662 1.00 58.54 95 LEU A C 1
ATOM 759 O O . LEU A 1 95 ? 9.795 16.948 9.655 1.00 63.12 95 LEU A O 1
ATOM 764 N N . GLY A 1 96 ? 7.947 18.248 9.303 1.00 55.11 96 GLY A N 1
ATOM 765 C CA . GLY A 1 96 ? 7.041 17.211 8.759 1.00 53.11 96 GLY A CA 1
ATOM 766 C C . GLY A 1 96 ? 6.313 16.387 9.817 1.00 50.24 96 GLY A C 1
ATOM 767 O O . GLY A 1 96 ? 5.712 15.353 9.441 1.00 45.95 96 GLY A O 1
ATOM 768 N N . ASN A 1 97 ? 6.339 16.814 11.083 1.00 52.74 97 ASN A N 1
ATOM 769 C CA . ASN A 1 97 ? 5.677 16.124 12.227 1.00 51.03 97 ASN A CA 1
ATOM 770 C C . ASN A 1 97 ? 4.269 16.692 12.435 1.00 52.55 97 ASN A C 1
ATOM 771 O O . ASN A 1 97 ? 4.025 17.914 12.164 1.00 48.38 97 ASN A O 1
ATOM 776 N N . LYS A 1 98 ? 3.364 15.817 12.865 1.00 50.41 98 LYS A N 1
ATOM 777 C CA . LYS A 1 98 ? 1.957 16.183 13.120 1.00 54.38 98 LYS A CA 1
ATOM 778 C C . LYS A 1 98 ? 1.942 16.811 14.503 1.00 48.45 98 LYS A C 1
ATOM 779 O O . LYS A 1 98 ? 2.574 16.218 15.370 1.00 45.31 98 LYS A O 1
ATOM 785 N N . VAL A 1 99 ? 1.279 17.957 14.675 1.00 43.01 99 VAL A N 1
ATOM 786 C CA . VAL A 1 99 ? 1.134 18.623 15.999 1.00 41.51 99 VAL A CA 1
ATOM 787 C C . VAL A 1 99 ? -0.355 18.721 16.338 1.00 36.38 99 VAL A C 1
ATOM 788 O O . VAL A 1 99 ? -1.108 19.196 15.488 1.00 38.67 99 VAL A O 1
ATOM 792 N N . ILE A 1 100 ? -0.736 18.325 17.552 1.00 36.26 100 ILE A N 1
ATOM 793 C CA . ILE A 1 100 ? -2.141 18.318 18.065 1.00 39.08 100 ILE A CA 1
ATOM 794 C C . ILE A 1 100 ? -2.309 19.460 19.069 1.00 35.86 100 ILE A C 1
ATOM 795 O O . ILE A 1 100 ? -1.539 19.493 20.014 1.00 32.70 100 ILE A O 1
ATOM 800 N N . THR A 1 101 ? -3.343 20.295 18.912 1.00 36.07 101 THR A N 1
ATOM 801 C CA . THR A 1 101 ? -3.827 21.243 19.948 1.00 33.72 101 THR A CA 1
ATOM 802 C C . THR A 1 101 ? -5.355 21.218 19.960 1.00 34.67 101 THR A C 1
ATOM 803 O O . THR A 1 101 ? -5.934 20.677 19.028 1.00 38.37 101 THR A O 1
ATOM 807 N N . TRP A 1 102 ? -5.967 21.786 20.996 1.00 34.49 102 TRP A N 1
ATOM 808 C CA . TRP A 1 102 ? -7.426 22.030 21.101 1.00 33.31 102 TRP A CA 1
ATOM 809 C C . TRP A 1 102 ? -7.701 23.542 20.964 1.00 37.80 102 TRP A C 1
ATOM 810 O O . TRP A 1 102 ? -6.893 24.353 21.481 1.00 34.35 102 TRP A O 1
ATOM 821 N N . ARG A 1 103 ? -8.786 23.912 20.268 1.00 33.08 103 ARG A N 1
ATOM 822 C CA . ARG A 1 103 ? -9.147 25.321 19.954 1.00 35.33 103 ARG A CA 1
ATOM 823 C C . ARG A 1 103 ? -10.602 25.575 20.363 1.00 34.92 103 ARG A C 1
ATOM 824 O O . ARG A 1 103 ? -11.450 24.659 20.246 1.00 32.47 103 ARG A O 1
ATOM 832 N N . ALA A 1 104 ? -10.868 26.790 20.826 1.00 30.21 104 ALA A N 1
ATOM 833 C CA . ALA A 1 104 ?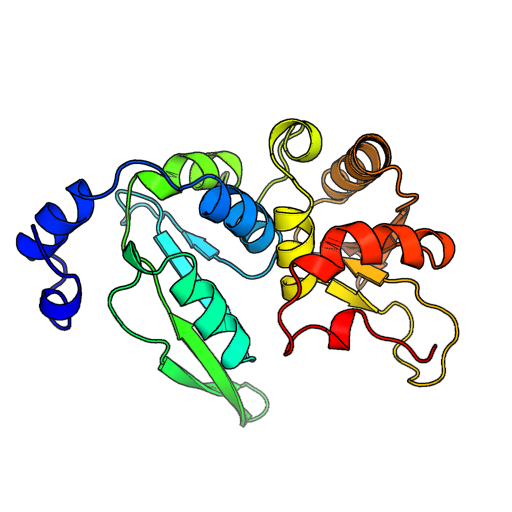 -12.209 27.305 21.154 1.00 29.61 104 ALA A CA 1
ATOM 834 C C . ALA A 1 104 ? -12.166 28.826 20.953 1.00 34.14 104 ALA A C 1
ATOM 835 O O . ALA A 1 104 ? -11.006 29.365 20.831 1.00 31.82 104 ALA A O 1
ATOM 837 N N . GLN A 1 105 ? -13.340 29.480 20.851 1.00 32.46 105 GLN A N 1
ATOM 838 C CA A GLN A 1 105 ? -13.479 30.950 20.659 0.50 34.26 105 GLN A CA 1
ATOM 839 C CA B GLN A 1 105 ? -13.433 30.962 20.720 0.50 34.29 105 GLN A CA 1
ATOM 840 C C . GLN A 1 105 ? -14.673 31.452 21.479 1.00 34.25 105 GLN A C 1
ATOM 841 O O . GLN A 1 105 ? -15.703 30.721 21.533 1.00 34.86 105 GLN A O 1
ATOM 852 N N . THR A 1 106 ? -14.586 32.646 22.049 1.00 33.74 106 THR A N 1
ATOM 853 C CA . THR A 1 106 ? -15.822 33.373 22.457 1.00 33.93 106 THR A CA 1
ATOM 854 C C . THR A 1 106 ? -16.322 34.006 21.174 1.00 31.73 106 THR A C 1
ATOM 855 O O . THR A 1 106 ? -15.503 34.135 20.239 1.00 30.48 106 THR A O 1
ATOM 859 N N . PHE A 1 107 ? -17.587 34.406 21.139 1.00 31.95 107 PHE A N 1
ATOM 860 C CA . PHE A 1 107 ? -18.040 35.417 20.149 1.00 36.32 107 PHE A CA 1
ATOM 861 C C . PHE A 1 107 ? -17.514 36.801 20.587 1.00 34.97 107 PHE A C 1
ATOM 862 O O . PHE A 1 107 ? -17.136 36.958 21.743 1.00 30.23 107 PHE A O 1
ATOM 870 N N . GLU A 1 108 ? -17.559 37.795 19.694 1.00 40.93 108 GLU A N 1
ATOM 871 C CA . GLU A 1 108 ? -17.383 39.239 20.039 1.00 40.05 108 GLU A CA 1
ATOM 872 C C . GLU A 1 108 ? -18.419 39.633 21.092 1.00 39.08 108 GLU A C 1
ATOM 873 O O . GLU A 1 108 ? -19.562 39.188 21.003 1.00 44.64 108 GLU A O 1
ATOM 879 N N . HIS A 1 109 ? -18.028 40.435 22.060 1.00 38.85 109 HIS A N 1
ATOM 880 C CA . HIS A 1 109 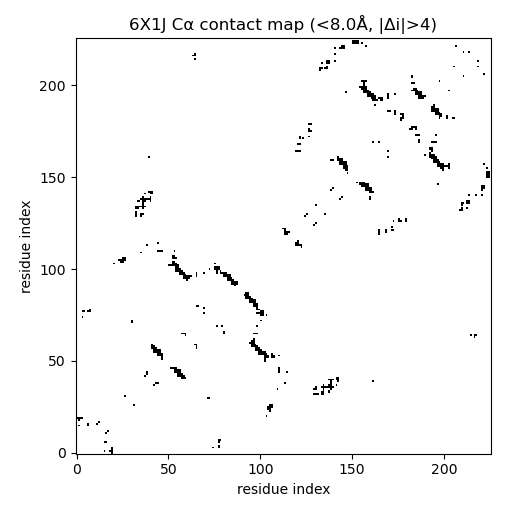? -18.937 40.960 23.107 1.00 37.56 109 HIS A CA 1
ATOM 881 C C . HIS A 1 109 ? -18.224 42.088 23.844 1.00 39.66 109 HIS A C 1
ATOM 882 O O . HIS A 1 109 ? -17.058 41.896 24.247 1.00 34.15 109 HIS A O 1
ATOM 889 N N . LYS A 1 110 ? -18.972 43.175 24.034 1.00 40.30 110 LYS A N 1
ATOM 890 C CA . LYS A 1 110 ? -18.620 44.433 24.737 1.00 42.80 110 LYS A CA 1
ATOM 891 C C . LYS A 1 110 ? -18.017 44.136 26.117 1.00 34.30 110 LYS A C 1
ATOM 892 O O . LYS A 1 110 ? -17.188 44.898 26.548 1.00 31.43 110 LYS A O 1
ATOM 898 N N . ALA A 1 111 ? -18.452 43.079 26.803 1.00 34.50 111 ALA A N 1
ATOM 899 C CA . ALA A 1 111 ? -17.951 42.696 28.145 1.00 33.00 111 ALA A CA 1
ATOM 900 C C . ALA A 1 111 ? -16.415 42.512 28.126 1.00 29.49 111 ALA A C 1
ATOM 901 O O . ALA A 1 111 ? -15.819 42.812 29.157 1.00 26.89 111 ALA A O 1
ATOM 903 N N . PHE A 1 112 ? -15.801 42.179 26.983 1.00 25.80 112 PHE A N 1
ATOM 904 C CA . PHE A 1 112 ? -14.346 41.918 26.831 1.00 30.47 112 PHE A CA 1
ATOM 905 C C . PHE A 1 112 ? -13.574 43.216 26.513 1.00 32.54 112 PHE A C 1
ATOM 906 O O . PHE A 1 112 ? -12.321 43.184 26.561 1.00 28.40 112 PHE A O 1
ATOM 914 N N . ASP A 1 113 ? -14.261 44.335 26.252 1.00 30.84 113 ASP A N 1
ATOM 915 C CA . ASP A 1 113 ? -13.633 45.586 25.741 1.00 30.35 113 ASP A CA 1
ATOM 916 C C . ASP A 1 113 ? -12.734 46.252 26.788 1.00 31.93 113 ASP A C 1
ATOM 917 O O . ASP A 1 113 ? -11.646 46.732 26.401 1.00 32.94 113 ASP A O 1
ATOM 922 N N . LYS A 1 114 ? -13.194 46.354 28.040 1.00 34.02 114 LYS A N 1
ATOM 923 C CA . LYS A 1 114 ? -12.429 46.983 29.140 1.00 36.35 114 LYS A CA 1
ATOM 924 C C . LYS A 1 114 ? -11.019 46.370 29.238 1.00 34.69 114 LYS A C 1
ATOM 925 O O . LYS A 1 114 ? -10.028 47.137 29.229 1.00 31.51 114 LYS A O 1
ATOM 931 N N . LEU A 1 115 ? -10.927 45.045 29.364 1.00 29.16 115 LEU A N 1
ATOM 932 C CA . LEU A 1 115 ? -9.623 44.323 29.445 1.00 31.61 115 LEU A CA 1
ATOM 933 C C . LEU A 1 115 ? -8.955 44.311 28.070 1.00 26.50 115 LEU A C 1
ATOM 934 O O . LEU A 1 115 ? -7.730 44.431 27.999 1.00 27.88 115 LEU A O 1
ATOM 939 N N . GLY A 1 116 ? -9.715 44.284 26.999 1.00 24.49 116 GLY A N 1
ATOM 940 C CA . GLY A 1 116 ? -9.083 44.397 25.677 1.00 27.73 116 GLY A CA 1
ATOM 941 C C . GLY A 1 116 ? -8.338 45.725 25.504 1.00 31.35 116 GLY A C 1
ATOM 942 O O . GLY A 1 116 ? -7.189 45.682 25.005 1.00 30.22 116 GLY A O 1
ATOM 943 N N . TYR A 1 117 ? -8.963 46.873 25.863 1.00 29.79 117 TYR A N 1
ATOM 944 C CA . TYR A 1 117 ? -8.346 48.218 25.678 1.00 31.56 117 TYR A CA 1
ATOM 945 C C . TYR A 1 117 ? -7.250 48.404 26.723 1.00 29.69 117 TYR A C 1
ATOM 946 O O . TYR A 1 117 ? -6.250 49.049 26.412 1.00 29.22 117 TYR A O 1
ATOM 955 N N . TYR A 1 118 ? -7.385 47.761 27.886 1.00 29.92 118 TYR A N 1
ATOM 956 C CA . TYR A 1 118 ? -6.428 47.892 29.002 1.00 28.43 118 TYR A CA 1
ATOM 957 C C . TYR A 1 118 ? -5.091 47.237 28.637 1.00 32.16 118 TYR A C 1
ATOM 958 O O . TYR A 1 118 ? -4.019 47.827 28.985 1.00 29.83 118 TYR A O 1
ATOM 967 N N . PHE A 1 119 ? -5.134 46.101 27.931 1.00 30.15 119 PHE A N 1
ATOM 968 C CA . PHE A 1 119 ? -3.952 45.257 27.603 1.00 31.03 119 PHE A CA 1
ATOM 969 C C . PHE A 1 119 ? -3.402 45.531 26.206 1.00 29.66 119 PHE A C 1
ATOM 970 O O . PHE A 1 119 ? -2.178 45.388 26.006 1.00 27.54 119 PHE A O 1
ATOM 978 N N . MET A 1 120 ? -4.266 45.814 25.243 1.00 30.06 120 MET A N 1
ATOM 979 C CA . MET A 1 120 ? -3.790 45.875 23.834 1.00 33.19 120 MET A CA 1
ATOM 980 C C . MET A 1 120 ? -3.642 47.335 23.385 1.00 35.94 120 MET A C 1
ATOM 981 O O . MET A 1 120 ? -4.583 48.116 23.560 1.00 42.16 120 MET A O 1
ATOM 986 N N . GLU A 1 121 ? -2.535 47.631 22.728 1.00 39.12 121 GLU A N 1
ATOM 987 C CA . GLU A 1 121 ? -2.160 48.976 22.250 1.00 46.27 121 GLU A CA 1
ATOM 988 C C . GLU A 1 121 ? -1.290 48.763 21.023 1.00 46.20 121 GLU A C 1
ATOM 989 O O . GLU A 1 121 ? -0.178 48.259 21.199 1.00 50.56 121 GLU A O 1
ATOM 995 N N . ASN A 1 122 ? -1.811 49.065 19.836 1.00 54.51 122 ASN A N 1
ATOM 996 C CA . ASN A 1 122 ? -1.085 48.877 18.556 1.00 54.69 122 ASN A CA 1
ATOM 997 C C . ASN A 1 122 ? -0.934 47.372 18.284 1.00 59.90 122 ASN A C 1
ATOM 998 O O . ASN A 1 122 ? 0.079 46.975 17.674 1.00 63.96 122 ASN A O 1
ATOM 1003 N N . HIS A 1 123 ? -1.895 46.557 18.736 1.00 62.55 123 HIS A N 1
ATOM 1004 C CA . HIS A 1 123 ? -1.922 45.074 18.559 1.00 62.66 123 HIS A CA 1
ATOM 1005 C C . HIS A 1 123 ? -0.749 44.380 19.278 1.00 64.56 123 HIS A C 1
ATOM 1006 O O . HIS A 1 123 ? -0.402 43.263 18.867 1.00 68.25 123 HIS A O 1
ATOM 1013 N N . LYS A 1 124 ? -0.153 44.999 20.304 1.00 57.98 124 LYS A N 1
ATOM 1014 C CA . LYS A 1 124 ? 0.794 44.328 21.229 1.00 51.51 124 LYS A CA 1
ATOM 1015 C C . LYS A 1 124 ? 0.161 44.311 22.620 1.00 45.27 124 LYS A C 1
ATOM 1016 O O . LYS A 1 124 ? -0.544 45.284 22.979 1.00 40.34 124 LYS A O 1
ATOM 1022 N N . LYS A 1 125 ? 0.362 43.224 23.362 1.00 38.47 125 LYS A N 1
ATOM 1023 C CA . LYS A 1 125 ? 0.067 43.170 24.814 1.00 36.19 125 LYS A CA 1
ATOM 1024 C C . LYS A 1 125 ? 1.078 44.080 25.497 1.00 32.51 125 LYS A C 1
ATOM 1025 O O . LYS A 1 125 ? 2.263 43.863 25.222 1.00 29.45 125 LYS A O 1
ATOM 1031 N N . ILE A 1 126 ? 0.620 44.961 26.396 1.00 28.71 126 ILE A N 1
ATOM 1032 C CA . ILE A 1 126 ? 1.492 45.886 27.163 1.00 30.70 126 ILE A CA 1
ATOM 1033 C C . ILE A 1 126 ? 1.108 45.789 28.635 1.00 30.03 126 ILE A C 1
ATOM 1034 O O . ILE A 1 126 ? 0.015 45.266 28.954 1.00 30.86 126 ILE A O 1
ATOM 1039 N N . ILE A 1 127 ? 2.042 46.172 29.493 1.00 29.09 127 ILE A N 1
ATOM 1040 C CA . ILE A 1 127 ? 1.868 46.154 30.970 1.00 31.62 127 ILE A CA 1
ATOM 1041 C C . ILE A 1 127 ? 1.630 47.589 31.444 1.00 33.31 127 ILE A C 1
ATOM 1042 O O . ILE A 1 127 ? 2.547 48.410 31.383 1.00 30.65 127 ILE A O 1
ATOM 1047 N N . LYS A 1 128 ? 0.408 47.855 31.854 1.00 35.41 128 LYS A N 1
ATOM 1048 C CA . LYS A 1 128 ? -0.066 49.149 32.387 1.00 31.98 128 LYS A CA 1
ATOM 1049 C C . LYS A 1 128 ? 0.546 49.349 33.755 1.00 32.25 128 LYS A C 1
ATOM 1050 O O . LYS A 1 128 ? 0.682 48.390 34.506 1.00 28.58 128 LYS A O 1
ATOM 1056 N N . PRO A 1 129 ? 0.970 50.594 34.091 1.00 33.20 129 PRO A N 1
ATOM 1057 C CA . PRO A 1 129 ? 1.656 50.843 35.345 1.00 32.29 129 PRO A CA 1
ATOM 1058 C C . PRO A 1 129 ? 0.819 50.429 36.554 1.00 33.44 129 PRO A C 1
ATOM 1059 O O . PRO A 1 129 ? 1.457 50.128 37.547 1.00 31.35 129 PRO A O 1
ATOM 1063 N N . ASP A 1 130 ? -0.523 50.344 36.472 1.00 30.75 130 ASP A N 1
ATOM 1064 C CA . ASP A 1 130 ? -1.298 50.038 37.708 1.00 30.17 130 ASP A CA 1
ATOM 1065 C C . ASP A 1 130 ? -1.894 48.623 37.644 1.00 28.62 130 ASP A C 1
ATOM 1066 O O . ASP A 1 130 ? -2.809 48.293 38.481 1.00 24.97 130 ASP A O 1
ATOM 1071 N N . LEU A 1 131 ? -1.508 47.858 36.632 1.00 26.07 131 LEU A N 1
ATOM 1072 C CA . LEU A 1 131 ? -2.042 46.475 36.458 1.00 28.71 131 LEU A CA 1
ATOM 1073 C C . LEU A 1 131 ? -1.960 45.688 37.779 1.00 30.31 131 LEU A C 1
ATOM 1074 O O . LEU A 1 131 ? -2.994 45.128 38.221 1.00 25.80 131 LEU A O 1
ATOM 1079 N N . VAL A 1 132 ? -0.771 45.605 38.379 1.00 26.72 132 VAL A N 1
ATOM 1080 C CA . VAL A 1 132 ? -0.587 44.726 39.557 1.00 30.97 132 VAL A CA 1
ATOM 1081 C C . VAL A 1 132 ? -1.440 45.275 40.709 1.00 31.56 132 VAL A C 1
ATOM 1082 O O . VAL A 1 132 ? -2.274 44.512 41.265 1.00 26.77 132 VAL A O 1
ATOM 1086 N N . LEU A 1 133 ? -1.307 46.576 40.998 1.00 30.58 133 LEU A N 1
ATOM 1087 C CA . LEU A 1 133 ? -1.950 47.183 42.185 1.00 32.05 133 LEU A CA 1
ATOM 1088 C C . LEU A 1 133 ? -3.455 46.974 42.037 1.00 28.14 133 LEU A C 1
ATOM 1089 O O . LEU A 1 133 ? -4.072 46.453 42.965 1.00 29.30 133 LEU A O 1
ATOM 1094 N N . ASN A 1 134 ? -4.035 47.338 40.909 1.00 28.48 134 ASN A N 1
ATOM 1095 C CA . ASN A 1 134 ? -5.513 47.498 40.872 1.00 30.17 134 ASN A CA 1
ATOM 1096 C C . ASN A 1 134 ? -6.219 46.238 40.344 1.00 31.56 134 ASN A C 1
ATOM 1097 O O . ASN A 1 134 ? -7.426 46.207 40.497 1.00 32.32 134 ASN A O 1
ATOM 1102 N N . TYR A 1 135 ? -5.544 45.242 39.735 1.00 31.25 135 TYR A N 1
ATOM 1103 C CA . TYR A 1 135 ? -6.262 44.176 38.964 1.00 33.03 135 TYR A CA 1
ATOM 1104 C C . TYR A 1 135 ? -5.800 42.755 39.298 1.00 28.70 135 TYR A C 1
ATOM 1105 O O . TYR A 1 135 ? -6.697 41.912 39.354 1.00 25.76 135 TYR A O 1
ATOM 1114 N N . ILE A 1 136 ? -4.489 42.487 39.432 1.00 26.15 136 ILE A N 1
ATOM 1115 C CA . ILE A 1 136 ? -3.991 41.091 39.621 1.00 25.10 136 ILE A CA 1
ATOM 1116 C C . ILE A 1 136 ? -4.357 40.594 41.024 1.00 25.85 136 ILE A C 1
ATOM 1117 O O . ILE A 1 136 ? -3.909 41.172 41.981 1.00 26.84 136 ILE A O 1
ATOM 1122 N N . THR A 1 137 ? -5.170 39.546 41.134 1.00 23.29 137 THR A N 1
ATOM 1123 C CA . THR A 1 137 ? -5.403 38.832 42.416 1.00 24.21 137 THR A CA 1
ATOM 1124 C C . THR A 1 137 ? -4.661 37.467 42.368 1.00 22.54 137 THR A C 1
ATOM 1125 O O . THR A 1 137 ? -4.050 37.108 41.347 1.00 22.46 137 THR A O 1
ATOM 1129 N N . GLU A 1 138 ? -4.680 36.734 43.458 1.00 24.36 138 GLU A N 1
ATOM 1130 C CA . GLU A 1 138 ? -4.132 35.346 43.494 1.00 27.43 138 GLU A CA 1
ATOM 1131 C C . GLU A 1 138 ? -4.830 34.462 42.447 1.00 26.42 138 GLU A C 1
ATOM 1132 O O . GLU A 1 138 ? -4.090 33.684 41.807 1.00 27.98 138 GLU A O 1
ATOM 1138 N N . ARG A 1 139 ? -6.147 34.648 42.181 1.00 23.05 139 ARG A N 1
ATOM 1139 C CA . ARG A 1 139 ? -6.830 33.888 41.113 1.00 23.80 139 ARG A CA 1
ATOM 1140 C C . ARG A 1 139 ? -6.104 34.198 39.794 1.00 24.19 139 ARG A C 1
ATOM 1141 O O . ARG A 1 139 ? -5.734 33.225 39.092 1.00 23.03 139 ARG A O 1
ATOM 1149 N N . SER A 1 140 ? -5.862 35.484 39.478 1.00 24.59 140 SER A N 1
ATOM 1150 C CA . SER A 1 140 ? -5.145 35.918 38.244 1.00 24.63 140 SER A CA 1
ATOM 1151 C C . SER A 1 140 ? -3.762 35.255 38.214 1.00 23.10 140 SER A C 1
ATOM 1152 O O . SER A 1 140 ? -3.360 34.736 37.138 1.00 19.15 140 SER A O 1
ATOM 1155 N N . LEU A 1 141 ? -3.047 35.296 39.335 1.00 24.41 141 LEU A N 1
ATOM 1156 C CA . LEU A 1 141 ? -1.665 34.709 39.420 1.00 28.38 141 LEU A CA 1
ATOM 1157 C C . LEU A 1 141 ? -1.686 33.227 39.033 1.00 27.27 141 LEU A C 1
ATOM 1158 O O . LEU A 1 141 ? -0.746 32.800 38.325 1.00 27.10 141 LEU A O 1
ATOM 1163 N N . ALA A 1 142 ? -2.713 32.480 39.470 1.00 24.93 142 ALA A N 1
ATOM 1164 C CA . ALA A 1 142 ? -2.820 31.014 39.233 1.00 24.30 142 ALA A CA 1
ATOM 1165 C C . ALA A 1 142 ? -2.970 30.752 37.745 1.00 23.69 142 ALA A C 1
ATOM 1166 O O . ALA A 1 142 ? -2.320 29.833 37.221 1.00 23.87 142 ALA A O 1
ATOM 1168 N N . TYR A 1 143 ? -3.832 31.508 37.094 1.00 21.59 143 TYR A N 1
ATOM 1169 C CA . TYR A 1 143 ? -4.084 31.356 35.639 1.00 23.43 143 TYR A CA 1
ATOM 1170 C C . TYR A 1 143 ? -2.825 31.748 34.862 1.00 22.44 143 TYR A C 1
ATOM 1171 O O . TYR A 1 143 ? -2.468 31.041 33.923 1.00 25.30 143 TYR A O 1
ATOM 1180 N N . TRP A 1 144 ? -2.173 32.854 35.223 1.00 24.54 144 TRP A N 1
ATOM 1181 C CA . TRP A 1 144 ? -0.904 33.285 34.596 1.00 23.34 144 TRP A CA 1
ATOM 1182 C C . TRP A 1 144 ? 0.085 32.133 34.723 1.00 22.17 144 TRP A C 1
ATOM 1183 O O . TRP A 1 144 ? 0.726 31.771 33.744 1.00 21.78 144 TRP A O 1
ATOM 1194 N N . PHE A 1 145 ? 0.150 31.544 35.898 1.00 22.42 145 PHE A N 1
ATOM 1195 C CA . PHE A 1 145 ? 1.102 30.436 36.166 1.00 25.08 145 PHE A CA 1
ATOM 1196 C C . PHE A 1 145 ? 0.724 29.163 35.375 1.00 24.35 145 PHE A C 1
ATOM 1197 O O . PHE A 1 145 ? 1.612 28.513 34.787 1.00 26.26 145 PHE A O 1
ATOM 1205 N N . MET A 1 146 ? -0.551 28.768 35.283 1.00 24.44 146 MET A N 1
ATOM 1206 C CA . MET A 1 146 ? -0.903 27.530 34.525 1.00 23.03 146 MET A CA 1
ATOM 1207 C C . MET A 1 146 ? -0.568 27.766 33.051 1.00 23.36 146 MET A C 1
ATOM 1208 O O . MET A 1 146 ? -0.066 26.856 32.372 1.00 23.82 146 MET A O 1
ATOM 1213 N N . ASP A 1 147 ? -0.724 28.992 32.588 1.00 25.64 147 ASP A N 1
ATOM 1214 C CA . ASP A 1 147 ? -0.445 29.367 31.179 1.00 25.68 147 ASP A CA 1
ATOM 1215 C C . ASP A 1 147 ? 1.069 29.367 30.958 1.00 30.09 147 ASP A C 1
ATOM 1216 O O . ASP A 1 147 ? 1.570 28.467 30.213 1.00 27.24 147 ASP A O 1
ATOM 1221 N N . ASP A 1 148 ? 1.782 30.269 31.641 1.00 30.10 148 ASP A N 1
ATOM 1222 C CA . ASP A 1 148 ? 3.174 30.683 31.291 1.00 29.38 148 ASP A CA 1
ATOM 1223 C C . ASP A 1 148 ? 4.185 30.265 32.368 1.00 26.54 148 ASP A C 1
ATOM 1224 O O . ASP A 1 148 ? 5.372 30.642 32.271 1.00 25.90 148 ASP A O 1
ATOM 1229 N N . GLY A 1 149 ? 3.727 29.511 33.354 1.00 25.89 149 GLY A N 1
ATOM 1230 C CA . GLY A 1 149 ? 4.499 29.117 34.533 1.00 27.24 149 GLY A CA 1
ATOM 1231 C C . GLY A 1 149 ? 5.452 27.988 34.170 1.00 29.77 149 GLY A C 1
ATOM 1232 O O . GLY A 1 149 ? 5.233 27.341 33.158 1.00 28.65 149 GLY A O 1
ATOM 1233 N N . GLY A 1 150 ? 6.499 27.818 34.962 1.00 31.46 150 GLY A N 1
ATOM 1234 C CA . GLY A 1 150 ? 7.616 26.885 34.717 1.00 31.40 150 GLY A CA 1
ATOM 1235 C C . GLY A 1 150 ? 8.428 26.674 35.973 1.00 30.60 150 GLY A C 1
ATOM 1236 O O . GLY A 1 150 ? 8.316 27.484 36.888 1.00 29.00 150 GLY A O 1
ATOM 1237 N N . LYS A 1 151 ? 9.191 25.585 36.011 1.00 35.60 151 LYS A N 1
ATOM 1238 C CA . LYS A 1 151 ? 10.228 25.308 37.034 1.00 32.07 151 LYS A CA 1
ATOM 1239 C C . LYS A 1 151 ? 11.558 25.921 36.577 1.00 32.23 151 LYS A C 1
ATOM 1240 O O . LYS A 1 151 ? 11.792 26.044 35.367 1.00 29.72 151 LYS A O 1
ATOM 1246 N N . TRP A 1 152 ? 12.405 26.319 37.519 1.00 29.91 152 TRP A N 1
ATOM 1247 C CA . TRP A 1 152 ? 13.815 26.672 37.236 1.00 31.72 152 TRP A CA 1
ATOM 1248 C C . TRP A 1 152 ? 14.583 25.369 36.981 1.00 31.71 152 TRP A C 1
ATOM 1249 O O . TRP A 1 152 ? 15.337 25.323 36.003 1.00 33.89 152 TRP A O 1
ATOM 1260 N N . ASP A 1 153 ? 14.296 24.328 37.767 1.00 29.61 153 ASP A N 1
ATOM 1261 C CA . ASP A 1 153 ? 15.045 23.039 37.762 1.00 32.04 153 ASP A CA 1
ATOM 1262 C C . ASP A 1 153 ? 14.087 21.879 37.480 1.00 31.82 153 ASP A C 1
ATOM 1263 O O . ASP A 1 153 ? 13.198 21.586 38.332 1.00 28.84 153 ASP A O 1
ATOM 1268 N N . TYR A 1 154 ? 14.206 21.283 36.289 1.00 31.03 154 TYR A N 1
ATOM 1269 C CA . TYR A 1 154 ? 13.320 20.169 35.862 1.00 35.12 154 TYR A CA 1
ATOM 1270 C C . TYR A 1 154 ? 13.828 18.799 36.348 1.00 36.01 154 TYR A C 1
ATOM 1271 O O . TYR A 1 154 ? 13.073 17.838 36.138 1.00 33.83 154 TYR A O 1
ATOM 1280 N N . ASN A 1 155 ? 15.007 18.682 36.984 1.00 35.11 155 ASN A N 1
ATOM 1281 C CA . ASN A 1 155 ? 15.388 17.410 37.656 1.00 37.08 155 ASN A CA 1
ATOM 1282 C C . ASN A 1 155 ? 14.266 17.044 38.641 1.00 39.85 155 ASN A C 1
ATOM 1283 O O . ASN A 1 155 ? 14.114 17.707 39.700 1.00 37.13 155 ASN A O 1
ATOM 1288 N N . LYS A 1 156 ? 13.699 15.861 38.429 1.00 39.65 156 LYS A N 1
ATOM 1289 C CA A LYS A 1 156 ? 12.548 15.304 39.190 0.50 39.05 156 LYS A CA 1
ATOM 1290 C CA B LYS A 1 156 ? 12.537 15.349 39.202 0.50 37.77 156 LYS A CA 1
ATOM 1291 C C . LYS A 1 156 ? 12.890 15.164 40.677 1.00 37.13 156 LYS A C 1
ATOM 1292 O O . LYS A 1 156 ? 11.957 15.198 41.493 1.00 34.82 156 LYS A O 1
ATOM 1303 N N . LYS A 1 157 ? 14.168 14.973 41.014 1.00 44.01 157 LYS A N 1
ATOM 1304 C CA . LYS A 1 157 ? 14.574 14.743 42.437 1.00 48.83 157 LYS A CA 1
ATOM 1305 C C . LYS A 1 157 ? 15.147 16.028 43.070 1.00 41.88 157 LYS A C 1
ATOM 1306 O O . LYS A 1 157 ? 15.539 15.960 44.240 1.00 39.37 157 LYS A O 1
ATOM 1312 N N . THR A 1 158 ? 15.150 17.165 42.371 1.00 41.41 158 THR A N 1
ATOM 1313 C CA . THR A 1 158 ? 15.781 18.415 42.869 1.00 36.07 158 THR A CA 1
ATOM 1314 C C . THR A 1 158 ? 15.158 18.820 44.210 1.00 37.15 158 THR A C 1
ATOM 1315 O O . THR A 1 158 ? 14.008 18.401 44.548 1.00 34.20 158 THR A O 1
ATOM 1319 N N . LYS A 1 159 ? 15.887 19.636 44.949 1.00 35.10 159 LYS A N 1
ATOM 1320 C CA . LYS A 1 159 ? 15.361 20.268 46.183 1.00 37.20 159 LYS A CA 1
ATOM 1321 C C . LYS A 1 159 ? 15.121 21.753 45.879 1.00 30.23 159 LYS A C 1
ATOM 1322 O O . LYS A 1 159 ? 14.677 22.467 46.776 1.00 25.56 159 LYS A O 1
ATOM 1328 N N . ASN A 1 160 ? 15.532 22.211 44.702 1.00 28.26 160 ASN A N 1
ATOM 1329 C CA . ASN A 1 160 ? 15.410 23.638 44.305 1.00 30.73 160 ASN A CA 1
ATOM 1330 C C . ASN A 1 160 ? 14.018 23.841 43.705 1.00 29.22 160 ASN A C 1
ATOM 1331 O O . ASN A 1 160 ? 13.838 23.459 42.536 1.00 26.02 160 ASN A O 1
ATOM 1336 N N . LYS A 1 161 ? 13.118 24.463 44.465 1.00 32.70 161 LYS A N 1
ATOM 1337 C CA . LYS A 1 161 ? 11.691 24.695 44.064 1.00 32.49 161 LYS A CA 1
ATOM 1338 C C . LYS A 1 161 ? 11.473 26.121 43.530 1.00 33.62 161 LYS A C 1
ATOM 1339 O O . LYS A 1 161 ? 10.291 26.628 43.572 1.00 29.96 161 LYS A O 1
ATOM 1345 N N . SER A 1 162 ? 12.541 26.765 43.035 1.00 30.07 162 SER A N 1
ATOM 1346 C CA . SER A 1 162 ? 12.458 27.999 42.222 1.00 28.14 162 SER A CA 1
ATOM 1347 C C . SER A 1 162 ? 11.499 27.769 41.036 1.00 27.88 162 SER A C 1
ATOM 1348 O O . SER A 1 162 ? 11.459 26.664 40.455 1.00 25.93 162 SER A O 1
ATOM 1351 N N . LEU A 1 163 ? 10.688 28.781 40.738 1.00 28.32 163 LEU A N 1
ATOM 1352 C CA . LEU A 1 163 ? 9.699 28.796 39.636 1.00 29.58 163 LEU A CA 1
ATOM 1353 C C . LEU A 1 163 ? 9.965 29.986 38.715 1.00 30.01 163 LEU A C 1
ATOM 1354 O O . LEU A 1 163 ? 10.732 30.861 39.068 1.00 27.56 163 LEU A O 1
ATOM 1359 N N . VAL A 1 164 ? 9.347 29.949 37.546 1.00 29.32 164 VAL A N 1
ATOM 1360 C CA . VAL A 1 164 ? 9.515 30.947 36.468 1.00 27.11 164 VAL A CA 1
ATOM 1361 C C . VAL A 1 164 ? 8.115 31.344 35.980 1.00 30.09 164 VAL A C 1
ATOM 1362 O O . VAL A 1 164 ? 7.213 30.458 35.928 1.00 28.31 164 VAL A O 1
ATOM 1366 N N . LEU A 1 165 ? 7.929 32.622 35.660 1.00 28.02 165 LEU A N 1
ATOM 1367 C CA . LEU A 1 165 ? 6.882 33.066 34.713 1.00 27.91 165 LEU A CA 1
ATOM 1368 C C . LEU A 1 165 ? 7.582 33.484 33.427 1.00 25.96 165 LEU A C 1
ATOM 1369 O O . LEU A 1 165 ? 8.502 34.361 33.472 1.00 26.38 165 LEU A O 1
ATOM 1374 N N . HIS A 1 166 ? 7.170 32.885 32.317 1.00 26.20 166 HIS A N 1
ATOM 1375 C CA . HIS A 1 166 ? 7.791 33.113 30.988 1.00 25.53 166 HIS A CA 1
ATOM 1376 C C . HIS A 1 166 ? 7.172 34.348 30.336 1.00 29.51 166 HIS A C 1
ATOM 1377 O O . HIS A 1 166 ? 6.229 34.210 29.521 1.00 30.20 166 HIS A O 1
ATOM 1384 N N . THR A 1 167 ? 7.759 35.516 30.633 1.00 31.26 167 THR A N 1
ATOM 1385 C CA . THR A 1 167 ? 7.319 36.864 30.177 1.00 27.04 167 THR A CA 1
ATOM 1386 C C . THR A 1 167 ? 8.118 37.339 28.958 1.00 29.42 167 THR A C 1
ATOM 1387 O O . THR A 1 167 ? 8.183 38.573 28.737 1.00 29.69 167 THR A O 1
ATOM 1391 N N . GLN A 1 168 ? 8.676 36.424 28.163 1.00 29.54 168 GLN A N 1
ATOM 1392 C CA . GLN A 1 168 ? 9.612 36.780 27.067 1.00 32.47 168 GLN A CA 1
ATOM 1393 C C . GLN A 1 168 ? 8.986 37.840 26.159 1.00 33.23 168 GLN A C 1
ATOM 1394 O O . GLN A 1 168 ? 9.734 38.725 25.721 1.00 39.48 168 GLN A O 1
ATOM 1400 N N . GLY A 1 169 ? 7.684 37.757 25.906 1.00 35.56 169 GLY A N 1
ATOM 1401 C CA . GLY A 1 169 ? 6.962 38.633 24.962 1.00 36.58 169 GLY A CA 1
ATOM 1402 C C . GLY A 1 169 ? 6.830 40.075 25.462 1.00 35.44 169 GLY A C 1
ATOM 1403 O O . GLY A 1 169 ? 6.381 40.905 24.683 1.00 35.69 169 GLY A O 1
ATOM 1404 N N . PHE A 1 170 ? 7.142 40.388 26.719 1.00 32.40 170 PHE A N 1
ATOM 1405 C CA . PHE A 1 170 ? 7.002 41.779 27.240 1.00 32.88 170 PHE A CA 1
ATOM 1406 C C . PHE A 1 170 ? 8.358 42.512 27.171 1.00 37.30 170 PHE A C 1
ATOM 1407 O O . PHE A 1 170 ? 9.428 41.872 26.959 1.00 37.76 170 PHE A O 1
ATOM 1415 N N . LYS A 1 171 ? 8.339 43.826 27.373 1.00 37.53 171 LYS A N 1
ATOM 1416 C CA . LYS A 1 171 ? 9.576 44.654 27.416 1.00 38.02 171 LYS A CA 1
ATOM 1417 C C . LYS A 1 171 ? 10.273 44.443 28.764 1.00 40.01 171 LYS A C 1
ATOM 1418 O O . LYS A 1 171 ? 9.587 44.164 29.790 1.00 34.14 171 LYS A O 1
ATOM 1424 N N . LYS A 1 172 ? 11.598 44.617 28.792 1.00 39.81 172 LYS A N 1
ATOM 1425 C CA . LYS A 1 172 ? 12.391 44.520 30.043 1.00 39.89 172 LYS A CA 1
ATOM 1426 C C . LYS A 1 172 ? 11.738 45.417 31.109 1.00 34.62 172 LYS A C 1
ATOM 1427 O O . LYS A 1 172 ? 11.528 44.945 32.275 1.00 30.03 172 LYS A O 1
ATOM 1433 N N A GLU A 1 173 ? 11.410 46.652 30.717 0.50 37.84 173 GLU A N 1
ATOM 1434 N N B GLU A 1 173 ? 11.417 46.674 30.755 0.50 35.42 173 GLU A N 1
ATOM 1435 C CA A GLU A 1 173 ? 10.958 47.736 31.626 0.50 37.84 173 GLU A CA 1
ATOM 1436 C CA B GLU A 1 173 ? 10.962 47.704 31.737 0.50 33.87 173 GLU A CA 1
ATOM 1437 C C A GLU A 1 173 ? 9.566 47.383 32.163 0.50 37.28 173 GLU A C 1
ATOM 1438 C C B GLU A 1 173 ? 9.545 47.362 32.198 0.50 35.14 173 GLU A C 1
ATOM 1439 O O A GLU A 1 173 ? 9.292 47.676 33.347 0.50 35.86 173 GLU A O 1
ATOM 1440 O O B GLU A 1 173 ? 9.224 47.647 33.373 0.50 34.14 173 GLU A O 1
ATOM 1451 N N . GLU A 1 174 ? 8.762 46.716 31.328 1.00 39.56 174 GLU A N 1
ATOM 1452 C CA . GLU A 1 174 ? 7.438 46.112 31.683 1.00 35.86 174 GLU A CA 1
ATOM 1453 C C . GLU A 1 174 ? 7.615 45.002 32.737 1.00 32.49 174 GLU A C 1
ATOM 1454 O O . GLU A 1 174 ? 6.969 45.058 33.817 1.00 35.00 174 GLU A O 1
ATOM 1460 N N . VAL A 1 175 ? 8.531 44.060 32.519 1.00 31.40 175 VAL A N 1
ATOM 1461 C CA . VAL A 1 175 ? 8.780 42.982 33.521 1.00 29.55 175 VAL A CA 1
ATOM 1462 C C . VAL A 1 175 ? 9.290 43.606 34.822 1.00 29.86 175 VAL A C 1
ATOM 1463 O O . VAL A 1 175 ? 8.801 43.182 35.924 1.00 26.47 175 VAL A O 1
ATOM 1467 N N . GLU A 1 176 ? 10.179 44.621 34.739 1.00 33.24 176 GLU A N 1
ATOM 1468 C CA . GLU A 1 176 ? 10.698 45.297 35.967 1.00 34.30 176 GLU A CA 1
ATOM 1469 C C . GLU A 1 176 ? 9.529 45.911 36.744 1.00 28.78 176 GLU A C 1
ATOM 1470 O O . GLU A 1 176 ? 9.529 45.792 37.975 1.00 35.20 176 GLU A O 1
ATOM 1476 N N . ILE A 1 177 ? 8.535 46.490 36.069 1.00 32.37 177 ILE A N 1
ATOM 1477 C CA . ILE A 1 177 ? 7.293 46.968 36.760 1.00 33.98 177 ILE A CA 1
ATOM 1478 C C . ILE A 1 177 ? 6.600 45.797 37.468 1.00 31.57 177 ILE A C 1
ATOM 1479 O O . ILE A 1 177 ? 6.306 45.933 38.704 1.00 28.94 177 ILE A O 1
ATOM 1484 N N . LEU A 1 178 ? 6.350 44.691 36.752 1.00 35.31 178 LEU A N 1
ATOM 1485 C CA . LEU A 1 178 ? 5.621 43.514 37.333 1.00 29.91 178 LEU A CA 1
ATOM 1486 C C . LEU A 1 178 ? 6.344 43.062 38.604 1.00 30.54 178 LEU A C 1
ATOM 1487 O O . LEU A 1 178 ? 5.676 42.933 39.696 1.00 25.51 178 LEU A O 1
ATOM 1492 N N . ILE A 1 179 ? 7.680 42.902 38.492 1.00 31.30 179 ILE A N 1
ATOM 1493 C CA . ILE A 1 179 ? 8.510 42.342 39.591 1.00 29.92 179 ILE A CA 1
ATOM 1494 C C . ILE A 1 179 ? 8.385 43.285 40.783 1.00 30.12 179 ILE A C 1
ATOM 1495 O O . ILE A 1 179 ? 8.104 42.794 41.886 1.00 32.71 179 ILE A O 1
ATOM 1500 N N . ASN A 1 180 ? 8.578 44.588 40.555 1.00 31.29 180 ASN A N 1
ATOM 1501 C CA . ASN A 1 180 ? 8.481 45.627 41.620 1.00 32.74 180 ASN A CA 1
ATOM 1502 C C . ASN A 1 180 ? 7.119 45.547 42.336 1.00 29.54 180 ASN A C 1
ATOM 1503 O O . ASN A 1 180 ? 7.102 45.441 43.594 1.00 30.76 180 ASN A O 1
ATOM 1508 N N . ASP A 1 181 ? 6.022 45.538 41.578 1.00 30.38 181 ASP A N 1
ATOM 1509 C CA . ASP A 1 181 ? 4.640 45.630 42.138 1.00 32.34 181 ASP A CA 1
ATOM 1510 C C . ASP A 1 181 ? 4.172 44.283 42.702 1.00 32.87 181 ASP A C 1
ATOM 1511 O O . ASP A 1 181 ? 3.503 44.267 43.794 1.00 27.52 181 ASP A O 1
ATOM 1516 N N . LEU A 1 182 ? 4.558 43.168 42.051 1.00 32.07 182 LEU A N 1
ATOM 1517 C CA . LEU A 1 182 ? 4.270 41.830 42.618 1.00 29.29 182 LEU A CA 1
ATOM 1518 C C . LEU A 1 182 ? 4.911 41.715 43.986 1.00 27.81 182 LEU A C 1
ATOM 1519 O O . LEU A 1 182 ? 4.224 41.213 44.862 1.00 30.59 182 LEU A O 1
ATOM 1524 N N . ASN A 1 183 ? 6.180 42.129 44.148 1.00 30.80 183 ASN A N 1
ATOM 1525 C CA . ASN A 1 183 ? 6.928 41.937 45.415 1.00 31.77 183 ASN A CA 1
ATOM 1526 C C . ASN A 1 183 ? 6.279 42.772 46.540 1.00 35.97 183 ASN A C 1
ATOM 1527 O O . ASN A 1 183 ? 6.230 42.293 47.693 1.00 32.69 183 ASN A O 1
ATOM 1532 N N . ILE A 1 184 ? 5.732 43.952 46.225 1.00 34.29 184 ILE A N 1
ATOM 1533 C CA . ILE A 1 184 ? 4.999 44.796 47.215 1.00 32.65 184 ILE A CA 1
ATOM 1534 C C . ILE A 1 184 ? 3.633 44.171 47.511 1.00 30.64 184 ILE A C 1
ATOM 1535 O O . ILE A 1 184 ? 3.308 44.012 48.701 1.00 31.88 184 ILE A O 1
ATOM 1540 N N . LYS A 1 185 ? 2.847 43.801 46.500 1.00 30.61 185 LYS A N 1
ATOM 1541 C CA . LYS A 1 185 ? 1.445 43.342 46.785 1.00 33.36 185 LYS A CA 1
ATOM 1542 C C . LYS A 1 185 ? 1.374 41.952 47.449 1.00 33.62 185 LYS A C 1
ATOM 1543 O O . LYS A 1 185 ? 0.507 41.785 48.306 1.00 32.68 185 LYS A O 1
ATOM 1549 N N . PHE A 1 186 ? 2.226 40.979 47.090 1.00 34.88 186 PHE A N 1
ATOM 1550 C CA . PHE A 1 186 ? 2.140 39.589 47.602 1.00 32.18 186 PHE A CA 1
ATOM 1551 C C . PHE A 1 186 ? 3.337 39.250 48.507 1.00 37.23 186 PHE A C 1
ATOM 1552 O O . PHE A 1 186 ? 3.424 38.113 48.983 1.00 41.31 186 PHE A O 1
ATOM 1560 N N . ASN A 1 187 ? 4.187 40.236 48.778 1.00 38.93 187 ASN A N 1
ATOM 1561 C CA . ASN A 1 187 ? 5.459 40.102 49.517 1.00 40.66 187 ASN A CA 1
ATOM 1562 C C . ASN A 1 187 ? 6.247 38.905 48.980 1.00 35.87 187 ASN A C 1
ATOM 1563 O O . ASN A 1 187 ? 6.633 38.047 49.744 1.00 35.29 187 ASN A O 1
ATOM 1568 N N . LEU A 1 188 ? 6.518 38.909 47.690 1.00 33.16 188 LEU A N 1
ATOM 1569 C CA . LEU A 1 188 ? 7.441 37.945 47.053 1.00 33.61 188 LEU A CA 1
ATOM 1570 C C . LEU A 1 188 ? 8.825 38.603 46.980 1.00 33.90 188 LEU A C 1
ATOM 1571 O O . LEU A 1 188 ? 8.900 39.813 47.195 1.00 35.28 188 LEU A O 1
ATOM 1576 N N . ASN A 1 189 ? 9.823 37.835 46.560 1.00 33.30 189 ASN A N 1
ATOM 1577 C CA . ASN A 1 189 ? 11.205 38.278 46.264 1.00 33.40 189 ASN A CA 1
ATOM 1578 C C . ASN A 1 189 ? 11.570 37.858 44.850 1.00 31.40 189 ASN A C 1
ATOM 1579 O O . ASN A 1 189 ? 12.724 37.429 44.648 1.00 32.10 189 ASN A O 1
ATOM 1584 N N . CYS A 1 190 ? 10.642 38.009 43.919 1.00 27.59 190 CYS A N 1
ATOM 1585 C CA . CYS A 1 190 ? 10.921 37.829 42.471 1.00 33.23 190 CYS A CA 1
ATOM 1586 C C . CYS A 1 190 ? 12.114 38.683 42.075 1.00 31.05 190 CYS A C 1
ATOM 1587 O O . CYS A 1 190 ? 12.222 39.781 42.592 1.00 37.03 190 CYS A O 1
ATOM 1590 N N . SER A 1 191 ? 12.869 38.249 41.086 1.00 28.79 191 SER A N 1
ATOM 1591 C CA . SER A 1 191 ? 13.947 39.050 40.465 1.00 28.79 191 SER A CA 1
ATOM 1592 C C . SER A 1 191 ? 13.935 38.699 38.990 1.00 29.84 191 SER A C 1
ATOM 1593 O O . SER A 1 191 ? 13.302 37.673 38.648 1.00 30.44 191 SER A O 1
ATOM 1596 N N . ILE A 1 192 ? 14.522 39.554 38.165 1.00 28.60 192 ILE A N 1
ATOM 1597 C CA . ILE A 1 192 ? 14.550 39.418 36.686 1.00 27.09 192 ILE A CA 1
ATOM 1598 C C . ILE A 1 192 ? 15.674 38.461 36.261 1.00 30.84 192 ILE A C 1
ATOM 1599 O O . ILE A 1 192 ? 16.673 38.311 36.983 1.00 31.10 192 ILE A O 1
ATOM 1604 N N . LYS A 1 193 ? 15.469 37.805 35.123 1.00 32.49 193 LYS A N 1
ATOM 1605 C CA . LYS A 1 193 ? 16.457 36.964 34.413 1.00 32.80 193 LYS A CA 1
ATOM 1606 C C . LYS A 1 193 ? 16.146 37.040 32.924 1.00 32.63 193 LYS A C 1
ATOM 1607 O O . LYS A 1 193 ? 15.125 37.667 32.548 1.00 35.00 193 LYS A O 1
ATOM 1613 N N . PHE A 1 194 ? 16.973 36.385 32.115 1.00 32.01 194 PHE A N 1
ATOM 1614 C CA . PHE A 1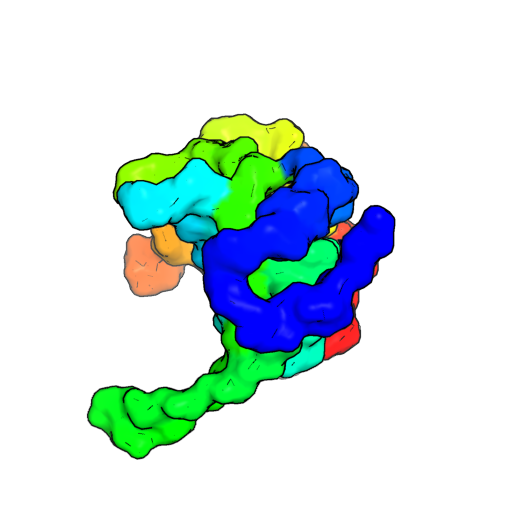 194 ? 16.928 36.466 30.644 1.00 31.33 194 PHE A CA 1
ATOM 1615 C C . PHE A 1 194 ? 16.936 35.051 30.098 1.00 37.78 194 PHE A C 1
ATOM 1616 O O . PHE A 1 194 ? 17.629 34.171 30.629 1.00 42.12 194 PHE A O 1
ATOM 1624 N N . ASN A 1 195 ? 16.104 34.838 29.095 1.00 36.22 195 ASN A N 1
ATOM 1625 C CA . ASN A 1 195 ? 16.041 33.570 28.351 1.00 36.28 195 ASN A CA 1
ATOM 1626 C C . ASN A 1 195 ? 16.004 33.974 26.865 1.00 32.63 195 ASN A C 1
ATOM 1627 O O . ASN A 1 195 ? 15.114 34.758 26.482 1.00 30.26 195 ASN A O 1
ATOM 1632 N N . LYS A 1 196 ? 16.999 33.550 26.080 1.00 33.71 196 LYS A N 1
ATOM 1633 C CA . LYS A 1 196 ? 17.244 34.053 24.696 1.00 36.80 196 LYS A CA 1
ATOM 1634 C C . LYS A 1 196 ? 17.150 35.591 24.671 1.00 38.49 196 LYS A C 1
ATOM 1635 O O . LYS A 1 196 ? 16.396 36.148 23.863 1.00 36.69 196 LYS A O 1
ATOM 1641 N N . ASN A 1 197 ? 17.865 36.259 25.573 1.00 41.99 197 ASN A N 1
ATOM 1642 C CA . ASN A 1 197 ? 17.939 37.743 25.655 1.00 47.83 197 ASN A CA 1
ATOM 1643 C C . ASN A 1 197 ? 16.577 38.395 25.934 1.00 41.07 197 ASN A C 1
ATOM 1644 O O . ASN A 1 197 ? 16.524 39.639 25.872 1.00 46.12 197 ASN A O 1
ATOM 1649 N N . LYS A 1 198 ? 15.541 37.643 26.303 1.00 35.46 198 LYS A N 1
ATOM 1650 C CA . LYS A 1 198 ? 14.225 38.242 26.654 1.00 33.64 198 LYS A CA 1
ATOM 1651 C C . LYS A 1 198 ? 13.936 38.028 28.138 1.00 30.50 198 LYS A C 1
ATOM 1652 O O . LYS A 1 198 ? 14.427 37.105 28.779 1.00 32.51 198 LYS A O 1
ATOM 1658 N N . PRO A 1 199 ? 13.188 38.948 28.768 1.00 28.68 199 PRO A N 1
ATOM 1659 C CA . PRO A 1 199 ? 13.019 38.917 30.218 1.00 30.94 199 PRO A CA 1
ATOM 1660 C C . PRO A 1 199 ? 12.068 37.839 30.758 1.00 28.17 199 PRO A C 1
ATOM 1661 O O . PRO A 1 199 ? 11.024 37.678 30.155 1.00 28.64 199 PRO A O 1
ATOM 1665 N N . ILE A 1 200 ? 12.394 37.258 31.929 1.00 26.94 200 ILE A N 1
ATOM 1666 C CA . ILE A 1 200 ? 11.512 36.300 32.667 1.00 27.23 200 ILE A CA 1
ATOM 1667 C C . ILE A 1 200 ? 11.540 36.649 34.147 1.00 26.53 200 ILE A C 1
ATOM 1668 O O . ILE A 1 200 ? 12.435 37.406 34.565 1.00 29.26 200 ILE A O 1
ATOM 1673 N N . ILE A 1 201 ? 10.606 36.109 34.905 1.00 24.72 201 ILE A N 1
ATOM 1674 C CA . ILE A 1 201 ? 10.449 36.352 36.364 1.00 24.53 201 ILE A CA 1
ATOM 1675 C C . ILE A 1 201 ? 10.843 35.074 37.075 1.00 26.18 201 ILE A C 1
ATOM 1676 O O . ILE A 1 201 ? 10.151 34.069 36.864 1.00 27.79 201 ILE A O 1
ATOM 1681 N N . TYR A 1 202 ? 11.936 35.109 37.841 1.00 28.39 202 TYR A N 1
ATOM 1682 C CA . TYR A 1 202 ? 12.456 33.994 38.665 1.00 27.47 202 TYR A CA 1
ATOM 1683 C C . TYR A 1 202 ? 11.814 34.166 40.036 1.00 27.46 202 TYR A C 1
ATOM 1684 O O . TYR A 1 202 ? 11.896 35.294 40.609 1.00 30.49 202 TYR A O 1
ATOM 1693 N N . ILE A 1 203 ? 11.159 33.127 40.542 1.00 27.02 203 ILE A N 1
ATOM 1694 C CA . ILE A 1 203 ? 10.608 33.089 41.926 1.00 27.36 203 ILE A CA 1
ATOM 1695 C C . ILE A 1 203 ? 11.496 32.168 42.744 1.00 29.64 203 ILE A C 1
ATOM 1696 O O . ILE A 1 203 ? 11.415 30.960 42.568 1.00 30.42 203 ILE A O 1
ATOM 1701 N N . PRO A 1 204 ? 12.305 32.705 43.693 1.00 35.70 204 PRO A N 1
ATOM 1702 C CA . PRO A 1 204 ? 13.362 31.924 44.334 1.00 34.02 204 PRO A CA 1
ATOM 1703 C C . PRO A 1 204 ? 12.715 30.845 45.205 1.00 30.77 204 PRO A C 1
ATOM 1704 O O . PRO A 1 204 ? 11.550 30.995 45.535 1.00 32.35 204 PRO A O 1
ATOM 1708 N N . ASN A 1 205 ? 13.508 29.830 45.548 1.00 26.89 205 ASN A N 1
ATOM 1709 C CA . ASN A 1 205 ? 13.120 28.674 46.376 1.00 28.78 205 ASN A CA 1
ATOM 1710 C C . ASN A 1 205 ? 12.486 29.137 47.687 1.00 28.90 205 ASN A C 1
ATOM 1711 O O . ASN A 1 205 ? 11.566 28.456 48.184 1.00 28.69 205 ASN A O 1
ATOM 1716 N N . LYS A 1 206 ? 12.992 30.211 48.266 1.00 30.09 206 LYS A N 1
ATOM 1717 C CA . LYS A 1 206 ? 12.520 30.611 49.614 1.00 30.00 206 LYS A CA 1
ATOM 1718 C C . LYS A 1 206 ? 11.148 31.290 49.485 1.00 30.51 206 LYS A C 1
ATOM 1719 O O . LYS A 1 206 ? 10.506 31.448 50.550 1.00 26.18 206 LYS A O 1
ATOM 1725 N N . ASP A 1 207 ? 10.692 31.634 48.262 1.00 26.59 207 ASP A N 1
ATOM 1726 C CA . ASP A 1 207 ? 9.283 32.092 48.043 1.00 28.70 207 ASP A CA 1
ATOM 1727 C C . ASP A 1 207 ? 8.333 30.911 47.795 1.00 26.69 207 ASP A C 1
ATOM 1728 O O . ASP A 1 207 ? 7.103 31.144 47.710 1.00 24.05 207 ASP A O 1
ATOM 1733 N N . TYR A 1 208 ? 8.826 29.675 47.729 1.00 29.65 208 TYR A N 1
ATOM 1734 C CA . TYR A 1 208 ? 7.981 28.529 47.268 1.00 29.13 208 TYR A CA 1
ATOM 1735 C C . TYR A 1 208 ? 6.746 28.327 48.147 1.00 28.64 208 TYR A C 1
ATOM 1736 O O . TYR A 1 208 ? 5.681 28.219 47.566 1.00 30.64 208 TYR A O 1
ATOM 1745 N N . GLU A 1 209 ? 6.875 28.258 49.482 1.00 30.61 209 GLU A N 1
ATOM 1746 C CA . GLU A 1 209 ? 5.728 27.980 50.388 1.00 34.72 209 GLU A CA 1
ATOM 1747 C C . GLU A 1 209 ? 4.688 29.098 50.221 1.00 31.91 209 GLU A C 1
ATOM 1748 O O . GLU A 1 209 ? 3.509 28.759 50.066 1.00 31.65 209 GLU A O 1
ATOM 1754 N N . LEU A 1 210 ? 5.126 30.353 50.089 1.00 29.57 210 LEU A N 1
ATOM 1755 C CA . LEU A 1 210 ? 4.242 31.538 49.956 1.00 31.37 210 LEU A CA 1
ATOM 1756 C C . LEU A 1 210 ? 3.467 31.407 48.646 1.00 30.84 210 LEU A C 1
ATOM 1757 O O . LEU A 1 210 ? 2.226 31.475 48.690 1.00 30.15 210 LEU A O 1
ATOM 1762 N N . PHE A 1 211 ? 4.180 31.207 47.535 1.00 28.17 211 PHE A N 1
ATOM 1763 C CA . PHE A 1 211 ? 3.587 31.195 46.176 1.00 27.65 211 PHE A CA 1
ATOM 1764 C C . PHE A 1 211 ? 2.563 30.067 46.112 1.00 28.35 211 PHE A C 1
ATOM 1765 O O . PHE A 1 211 ? 1.375 30.290 45.848 1.00 24.77 211 PHE A O 1
ATOM 1773 N N . TYR A 1 212 ? 2.981 28.887 46.541 1.00 30.39 212 TYR A N 1
ATOM 1774 C CA . TYR A 1 212 ? 2.092 27.706 46.600 1.00 28.27 212 TYR A CA 1
ATOM 1775 C C . TYR A 1 212 ? 0.805 28.101 47.323 1.00 26.84 212 TYR A C 1
ATOM 1776 O O . TYR A 1 212 ? -0.248 27.835 46.784 1.00 26.98 212 TYR A O 1
ATOM 1785 N N . ASN A 1 213 ? 0.899 28.659 48.522 1.00 26.36 213 ASN A N 1
ATOM 1786 C CA . ASN A 1 213 ? -0.278 28.889 49.398 1.00 29.91 213 ASN A CA 1
ATOM 1787 C C . ASN A 1 213 ? -1.183 29.969 48.800 1.00 33.14 213 ASN A C 1
ATOM 1788 O O . ASN A 1 213 ? -2.381 29.980 49.194 1.00 30.62 213 ASN A O 1
ATOM 1793 N N . LEU A 1 214 ? -0.642 30.831 47.921 1.00 31.67 214 LEU A N 1
ATOM 1794 C CA . LEU A 1 214 ? -1.429 31.858 47.185 1.00 32.99 214 LEU A CA 1
ATOM 1795 C C . LEU A 1 214 ? -2.165 31.206 46.020 1.00 31.87 214 LEU A C 1
ATOM 1796 O O . LEU A 1 214 ? -3.334 31.570 45.810 1.00 30.93 214 LEU A O 1
ATOM 1801 N N . VAL A 1 215 ? -1.478 30.396 45.215 1.00 27.57 215 VAL A N 1
ATOM 1802 C CA . VAL A 1 215 ? -2.044 29.939 43.912 1.00 26.59 215 VAL A CA 1
ATOM 1803 C C . VAL A 1 215 ? -2.597 28.508 44.002 1.00 28.82 215 VAL A C 1
ATOM 1804 O O . VAL A 1 215 ? -3.496 28.215 43.200 1.00 27.29 215 VAL A O 1
ATOM 1808 N N . ASN A 1 216 ? -2.087 27.631 44.867 1.00 32.37 216 ASN A N 1
ATOM 1809 C CA . ASN A 1 216 ? -2.468 26.182 44.834 1.00 30.42 216 ASN A CA 1
ATOM 1810 C C . ASN A 1 216 ? -3.996 26.025 44.906 1.00 34.44 216 ASN A C 1
ATOM 1811 O O . ASN A 1 216 ? -4.553 25.181 44.206 1.00 29.47 216 ASN A O 1
ATOM 1816 N N . PRO A 1 217 ? -4.750 26.821 45.704 1.00 32.38 217 PRO A N 1
ATOM 1817 C CA . PRO A 1 217 ? -6.203 26.656 45.772 1.00 31.01 217 PRO A CA 1
ATOM 1818 C C . PRO A 1 217 ? -6.915 26.761 44.423 1.00 31.63 217 PRO A C 1
ATOM 1819 O O . PRO A 1 217 ? -7.963 26.197 44.320 1.00 28.96 217 PRO A O 1
ATOM 1823 N N . TYR A 1 218 ? -6.319 27.412 43.420 1.00 28.48 218 TYR A N 1
ATOM 1824 C CA . TYR A 1 218 ? -6.953 27.646 42.093 1.00 28.28 218 TYR A CA 1
ATOM 1825 C C . TYR A 1 218 ? -6.462 26.645 41.032 1.00 27.71 218 TYR A C 1
ATOM 1826 O O . TYR A 1 218 ? -7.045 26.544 39.886 1.00 27.84 218 TYR A O 1
ATOM 1835 N N . ILE A 1 219 ? -5.377 25.928 41.314 1.00 26.24 219 ILE A N 1
ATOM 1836 C CA . ILE A 1 219 ? -4.726 25.068 40.276 1.00 26.00 219 ILE A CA 1
ATOM 1837 C C . ILE A 1 219 ? -5.575 23.803 40.098 1.00 24.91 219 ILE A C 1
ATOM 1838 O O . ILE A 1 219 ? -5.773 23.101 41.078 1.00 25.45 219 ILE A O 1
ATOM 1843 N N . ILE A 1 220 ? -5.997 23.490 38.882 1.00 26.11 220 ILE A N 1
ATOM 1844 C CA . ILE A 1 220 ? -6.893 22.320 38.622 1.00 27.63 220 ILE A CA 1
ATOM 1845 C C . ILE A 1 220 ? -5.980 21.104 38.672 1.00 28.60 220 ILE A C 1
ATOM 1846 O O . ILE A 1 220 ? -4.756 21.259 38.582 1.00 25.87 220 ILE A O 1
ATOM 1851 N N . PRO A 1 221 ? -6.548 19.894 38.879 1.00 30.08 221 PRO A N 1
ATOM 1852 C CA . PRO A 1 221 ? -5.741 18.695 39.123 1.00 28.20 221 PRO A CA 1
ATOM 1853 C C . PRO A 1 221 ? -4.766 18.368 37.996 1.00 24.95 221 PRO A C 1
ATOM 1854 O O . PRO A 1 221 ? -3.692 17.921 38.288 1.00 31.30 221 PRO A O 1
ATOM 1858 N N . GLU A 1 222 ? -5.106 18.663 36.754 1.00 25.08 222 GLU A N 1
ATOM 1859 C CA . GLU A 1 222 ? -4.260 18.315 35.579 1.00 28.20 222 GLU A CA 1
ATOM 1860 C C . GLU A 1 222 ? -3.142 19.358 35.414 1.00 29.70 222 GLU A C 1
ATOM 1861 O O . GLU A 1 222 ? -2.288 19.191 34.475 1.00 29.15 222 GLU A O 1
ATOM 1867 N N . MET A 1 223 ? -3.134 20.420 36.229 1.00 28.12 223 MET A N 1
ATOM 1868 C CA . MET A 1 223 ? -2.038 21.437 36.131 1.00 30.94 223 MET A CA 1
ATOM 1869 C C . MET A 1 223 ? -1.158 21.482 37.401 1.00 27.38 223 MET A C 1
ATOM 1870 O O . MET A 1 223 ? -0.165 22.285 37.454 1.00 24.33 223 MET A O 1
ATOM 1875 N N . LYS A 1 224 ? -1.414 20.650 38.393 1.00 26.48 224 LYS A N 1
ATOM 1876 C CA . LYS A 1 224 ? -0.619 20.715 39.649 1.00 31.71 224 LYS A CA 1
ATOM 1877 C C . LYS A 1 224 ? 0.851 20.391 39.358 1.00 31.30 224 LYS A C 1
ATOM 1878 O O . LYS A 1 224 ? 1.701 20.875 40.110 1.00 29.90 224 LYS A O 1
ATOM 1884 N N . TYR A 1 225 ? 1.134 19.659 38.276 1.00 28.81 225 TYR A N 1
ATOM 1885 C CA . TYR A 1 225 ? 2.491 19.167 37.969 1.00 30.53 225 TYR A CA 1
ATOM 1886 C C . TYR A 1 225 ? 3.460 20.342 37.761 1.00 34.01 225 TYR A C 1
ATOM 1887 O O . TYR A 1 225 ? 4.688 20.135 37.939 1.00 35.03 225 TYR A O 1
ATOM 1896 N N . LYS A 1 226 ? 2.964 21.528 37.389 1.00 32.96 226 LYS A N 1
ATOM 1897 C CA . LYS A 1 226 ? 3.849 22.686 37.060 1.00 32.16 226 LYS A CA 1
ATOM 1898 C C . LYS A 1 226 ? 4.459 23.198 38.359 1.00 30.08 226 LYS A C 1
ATOM 1899 O O . LYS A 1 226 ? 5.485 23.849 38.288 1.00 34.38 226 LYS A O 1
ATOM 1905 N N . LEU A 1 227 ? 3.850 22.843 39.486 1.00 31.18 227 LEU A N 1
ATOM 1906 C CA . LEU A 1 227 ? 4.066 23.398 40.848 1.00 34.58 227 LEU A CA 1
ATOM 1907 C C . LEU A 1 227 ? 4.663 22.334 41.790 1.00 32.93 227 LEU A C 1
ATOM 1908 O O . LEU A 1 227 ? 5.272 22.706 42.825 1.00 32.62 227 LEU A O 1
ATOM 1913 N N . LEU A 1 228 ? 4.436 21.062 41.504 1.00 31.89 228 LEU A N 1
ATOM 1914 C CA . LEU A 1 228 ? 4.698 19.937 42.437 1.00 36.79 228 LEU A CA 1
ATOM 1915 C C . LEU A 1 228 ? 6.182 19.509 42.379 1.00 31.17 228 LEU A C 1
ATOM 1916 O O . LEU A 1 228 ? 6.681 19.254 41.310 1.00 29.08 228 LEU A O 1
ATOM 1921 N N . PHE A 1 229 ? 6.850 19.420 43.514 1.00 30.93 229 PHE A N 1
ATOM 1922 C CA . PHE A 1 229 ? 8.166 18.743 43.667 1.00 33.02 229 PHE A CA 1
ATOM 1923 C C . PHE A 1 229 ? 8.030 17.644 44.719 1.00 36.48 229 PHE A C 1
ATOM 1924 O O . PHE A 1 229 ? 7.011 17.635 45.449 1.00 36.26 229 PHE A O 1
ATOM 1932 N N . ASN A 1 230 ? 9.038 16.777 44.823 1.00 39.00 230 ASN A N 1
ATOM 1933 C CA . ASN A 1 230 ? 9.173 15.814 45.948 1.00 43.93 230 ASN A CA 1
ATOM 1934 C C . ASN A 1 230 ? 9.122 16.584 47.271 1.00 42.90 230 ASN A C 1
ATOM 1935 O O . ASN A 1 230 ? 9.755 17.651 47.371 1.00 38.66 230 ASN A O 1
ATOM 1940 N N . VAL A 1 231 ? 8.394 16.065 48.257 1.00 47.47 231 VAL A N 1
ATOM 1941 C CA . VAL A 1 231 ? 8.365 16.677 49.615 1.00 53.37 231 VAL A CA 1
ATOM 1942 C C . VAL A 1 231 ? 9.771 16.549 50.211 1.00 61.35 231 VAL A C 1
ATOM 1943 O O . VAL A 1 231 ? 10.262 15.448 50.444 1.00 60.73 231 VAL A O 1
#

B-factor: mean 40.07, std 13.06, range [12.59, 127.33]

Foldseek 3Di:
DQDLLVVPPDDPPDPSVVVLQVVDAAQDLLLQQLVLLCLLFDWDFDDDPPAPATKIKDKAADQVVQQVNCVSVVSQWSDDWDWDWDQDPVRDIDIITITMGHGHNNSRVVSVVQADPNAGAADLCCLVPHHALLSVQSNCLGQKAAPDPPQQDPWQKIKRRNQSYQPVSVVSVQVSVCVPQVFNWDWDADPNGIMTIGGSVCLVSNCVSHVVNHDPVRCVRNDHDD

Radius of gyration: 18.75 Å; Cα contacts (8 Å, |Δi|>4): 370; chains: 1; bounding box: 53×36×42 Å

Organism: Wickerhamomyces canadensis (NCBI:txid1156965)